Protein AF-0000000076528818 (afdb_homodimer)

Foldseek 3Di:
DWPVLCLQVLVDFWQWQFADDFWTKTDDLFALDQLKIKIFTNDFAQDPVPDDPVNNVVSVVVLVLLFVLQCVLVVAPGKDWDWDRPDIRGGIIIIHRDNDPVSVDPVSTHNPQDPVSNNVSSVSSNVSSVVVPNQQGGPPDRRHNDGD/DWPVLCLQVLVDFWQWQFADDFWTKTDDLFALDQLKIKIFTNDFAQDPVPDDPVNNVVSVVVLVLLFVLQCVLVVAPGKDWDWDRPDIRGGIIIIHRDNDPVSVDPVSTHNPQDPVSNNVSSVSSNVSSVVVPNQQGGPPDRRHNDGD

Solvent-accessible surface area (backbone atoms only — not comparable to full-atom values): 15182 Å² total; per-residue (Å²): 136,43,72,65,54,34,29,59,72,56,76,34,88,45,48,29,46,32,11,56,96,56,36,34,26,29,52,55,80,45,33,51,37,83,60,25,28,33,42,28,54,70,64,90,41,43,45,74,57,73,46,55,59,70,55,46,17,48,51,40,39,53,44,29,55,51,24,43,36,34,16,62,72,63,69,28,89,28,43,27,38,39,30,58,59,68,101,46,82,43,34,45,36,39,32,28,37,24,87,52,70,67,50,73,25,76,85,38,43,34,84,82,63,47,69,66,57,51,49,51,35,48,49,52,50,37,52,37,33,38,74,72,71,43,43,68,29,30,24,80,47,45,59,38,59,50,40,102,136,43,74,65,52,34,30,58,72,56,76,36,89,45,49,30,47,32,10,56,96,57,36,34,26,28,53,54,79,46,34,52,38,82,59,24,28,32,42,29,54,70,64,91,40,43,46,73,60,74,48,54,60,70,54,47,16,48,51,40,38,51,44,28,55,52,26,44,36,33,16,62,74,64,70,27,89,29,44,28,38,39,31,57,58,69,101,47,81,43,34,46,36,40,34,28,35,25,87,51,68,67,51,73,25,76,85,38,44,32,84,79,62,49,69,66,58,52,48,51,35,48,51,52,49,37,52,38,35,39,74,72,70,43,44,69,29,30,24,81,49,44,59,37,58,50,41,102

Structure (mmCIF, N/CA/C/O backbone):
data_AF-0000000076528818-model_v1
#
loop_
_entity.id
_entity.type
_entity.pdbx_description
1 polymer 'HIT family protein'
#
loop_
_atom_site.group_PDB
_atom_site.id
_atom_site.type_symbol
_atom_site.label_atom_id
_atom_site.label_alt_id
_atom_site.label_comp_id
_atom_site.label_asym_id
_atom_site.label_entity_id
_atom_site.label_seq_id
_atom_site.pdbx_PDB_ins_code
_atom_site.Cartn_x
_atom_site.Cartn_y
_atom_site.Cartn_z
_atom_site.occupancy
_atom_site.B_iso_or_equiv
_atom_site.auth_seq_id
_atom_site.auth_comp_id
_atom_site.auth_asym_id
_atom_site.auth_atom_id
_atom_site.pdbx_PDB_model_num
ATOM 1 N N . MET A 1 1 ? 7.09 -20.844 12.547 1 92.75 1 MET A N 1
ATOM 2 C CA . MET A 1 1 ? 6.977 -20.812 11.094 1 92.75 1 MET A CA 1
ATOM 3 C C . MET A 1 1 ? 5.574 -20.391 10.664 1 92.75 1 MET A C 1
ATOM 5 O O . MET A 1 1 ? 4.586 -20.969 11.102 1 92.75 1 MET A O 1
ATOM 9 N N . SER A 1 2 ? 5.48 -19.406 9.734 1 94.69 2 SER A N 1
ATOM 10 C CA . SER A 1 2 ? 4.184 -18.875 9.336 1 94.69 2 SER A CA 1
ATOM 11 C C . SER A 1 2 ? 3.562 -19.703 8.219 1 94.69 2 SER A C 1
ATOM 13 O O . SER A 1 2 ? 4.254 -20.5 7.578 1 94.69 2 SER A O 1
ATOM 15 N N . LEU A 1 3 ? 2.287 -19.562 8.039 1 96.06 3 LEU A N 1
ATOM 16 C CA . LEU A 1 3 ? 1.587 -20.188 6.93 1 96.06 3 LEU A CA 1
ATOM 17 C C . LEU A 1 3 ? 2.26 -19.859 5.602 1 96.06 3 LEU A C 1
ATOM 19 O O . LEU A 1 3 ? 2.436 -20.719 4.75 1 96.06 3 LEU A O 1
ATOM 23 N N . PHE A 1 4 ? 2.695 -18.641 5.418 1 97.5 4 PHE A N 1
ATOM 24 C CA . PHE A 1 4 ? 3.297 -18.203 4.164 1 97.5 4 PHE A CA 1
ATOM 25 C C . PHE A 1 4 ? 4.68 -18.812 3.984 1 97.5 4 PHE A C 1
ATOM 27 O O . PHE A 1 4 ? 5.082 -19.141 2.865 1 97.5 4 PHE A O 1
ATOM 34 N N . THR A 1 5 ? 5.375 -18.984 5.098 1 96.94 5 THR A N 1
ATOM 35 C CA . THR A 1 5 ? 6.645 -19.688 5.004 1 96.94 5 THR A CA 1
ATOM 36 C C . THR A 1 5 ? 6.426 -21.125 4.52 1 96.94 5 THR A C 1
ATOM 38 O O . THR A 1 5 ? 7.199 -21.641 3.705 1 96.94 5 THR A O 1
ATOM 41 N N . GLN A 1 6 ? 5.371 -21.734 4.996 1 97.31 6 GLN A N 1
ATOM 42 C CA . GLN A 1 6 ? 5.051 -23.094 4.566 1 97.31 6 GLN A CA 1
ATOM 43 C C . GLN A 1 6 ? 4.723 -23.141 3.078 1 97.31 6 GLN A C 1
ATOM 45 O O . GLN A 1 6 ? 5.09 -24.094 2.383 1 97.31 6 GLN A O 1
ATOM 50 N N . ILE A 1 7 ? 4.016 -22.172 2.582 1 97.19 7 ILE A N 1
ATOM 51 C CA . ILE A 1 7 ? 3.699 -22.062 1.161 1 97.19 7 ILE A CA 1
ATOM 52 C C . ILE A 1 7 ? 4.984 -21.891 0.359 1 97.19 7 ILE A C 1
ATOM 54 O O . ILE A 1 7 ? 5.211 -22.578 -0.633 1 97.19 7 ILE A O 1
ATOM 58 N N . ILE A 1 8 ? 5.867 -20.984 0.804 1 97.25 8 ILE A N 1
ATOM 59 C CA . ILE A 1 8 ? 7.113 -20.656 0.113 1 97.25 8 ILE A CA 1
ATOM 60 C C . ILE A 1 8 ? 8.023 -21.891 0.081 1 97.25 8 ILE A C 1
ATOM 62 O O . ILE A 1 8 ? 8.695 -22.141 -0.922 1 97.25 8 ILE A O 1
ATOM 66 N N . ASP A 1 9 ? 7.965 -22.703 1.113 1 95.56 9 ASP A N 1
ATOM 67 C CA . ASP A 1 9 ? 8.836 -23.859 1.232 1 95.56 9 ASP A CA 1
ATOM 68 C C . ASP A 1 9 ? 8.242 -25.062 0.501 1 95.56 9 ASP A C 1
ATOM 70 O O . ASP A 1 9 ? 8.883 -26.125 0.414 1 95.56 9 ASP A O 1
ATOM 74 N N . GLY A 1 10 ? 7.012 -24.984 0.076 1 95.06 10 GLY A N 1
ATOM 75 C CA . GLY A 1 10 ? 6.395 -26.031 -0.714 1 95.06 10 GLY A CA 1
ATOM 76 C C . GLY A 1 10 ? 5.691 -27.078 0.132 1 95.06 10 GLY A C 1
ATOM 77 O O . GLY A 1 10 ? 5.32 -28.141 -0.368 1 95.06 10 GLY A O 1
ATOM 78 N N . GLU A 1 11 ? 5.551 -26.75 1.37 1 95.62 11 GLU A N 1
ATOM 79 C CA . GLU A 1 11 ? 4.812 -27.656 2.248 1 95.62 11 GLU A CA 1
ATOM 80 C C . GLU A 1 11 ? 3.311 -27.578 1.996 1 95.62 11 GLU A C 1
ATOM 82 O O . GLU A 1 11 ? 2.584 -28.547 2.205 1 95.62 11 GLU A O 1
ATOM 87 N N . ILE A 1 12 ? 2.797 -26.438 1.688 1 94.88 12 ILE A N 1
ATOM 88 C CA . ILE A 1 12 ? 1.432 -26.141 1.269 1 94.88 12 ILE A CA 1
ATOM 89 C C . ILE A 1 12 ? 1.438 -25.578 -0.151 1 94.88 12 ILE A C 1
ATOM 91 O O . ILE A 1 12 ? 2.283 -24.75 -0.493 1 94.88 12 ILE A O 1
ATOM 95 N N . PRO A 1 13 ? 0.521 -26.062 -0.913 1 94.56 13 PRO A N 1
ATOM 96 C CA . PRO A 1 13 ? 0.535 -25.594 -2.301 1 94.56 13 PRO A CA 1
ATOM 97 C C . PRO A 1 13 ? 0.24 -24.094 -2.42 1 94.56 13 PRO A C 1
ATOM 99 O O . PRO A 1 13 ? -0.577 -23.562 -1.668 1 94.56 13 PRO A O 1
ATOM 102 N N . GLY A 1 14 ? 0.921 -23.406 -3.287 1 97.25 14 GLY A N 1
ATOM 103 C CA . GLY A 1 14 ? 0.653 -22.031 -3.674 1 97.25 14 GLY A CA 1
ATOM 104 C C . GLY A 1 14 ? 0.486 -21.859 -5.172 1 97.25 14 GLY A C 1
ATOM 105 O O . GLY A 1 14 ? 0.751 -22.781 -5.945 1 97.25 14 GLY A O 1
ATOM 106 N N . ARG A 1 15 ? -0.075 -20.812 -5.609 1 98.5 15 ARG A N 1
ATOM 107 C CA . ARG A 1 15 ? -0.166 -20.406 -7.008 1 98.5 15 ARG A CA 1
ATOM 108 C C . ARG A 1 15 ? 0.697 -19.172 -7.273 1 98.5 15 ARG A C 1
ATOM 110 O O . ARG A 1 15 ? 0.208 -18.047 -7.23 1 98.5 15 ARG A O 1
ATOM 117 N N . PHE A 1 16 ? 1.941 -19.453 -7.645 1 98.81 16 PHE A N 1
ATOM 118 C CA . PHE A 1 16 ? 2.943 -18.391 -7.723 1 98.81 16 PHE A CA 1
ATOM 119 C C . PHE A 1 16 ? 2.932 -17.734 -9.102 1 98.81 16 PHE A C 1
ATOM 121 O O . PHE A 1 16 ? 2.795 -18.422 -10.117 1 98.81 16 PHE A O 1
ATOM 128 N N . VAL A 1 17 ? 3.125 -16.422 -9.062 1 98.88 17 VAL A N 1
ATOM 129 C CA . VAL A 1 17 ? 3.207 -15.703 -10.328 1 98.88 17 VAL A CA 1
ATOM 130 C C . VAL A 1 17 ? 4.539 -14.961 -10.422 1 98.88 17 VAL A C 1
ATOM 132 O O . VAL A 1 17 ? 4.934 -14.508 -11.5 1 98.88 17 VAL A O 1
ATOM 135 N N . TRP A 1 18 ? 5.238 -14.797 -9.328 1 98.94 18 TRP A N 1
ATOM 136 C CA . TRP A 1 18 ? 6.512 -14.094 -9.25 1 98.94 18 TRP A CA 1
ATOM 137 C C . TRP A 1 18 ? 7.426 -14.742 -8.211 1 98.94 18 TRP A C 1
ATOM 139 O O . TRP A 1 18 ? 6.969 -15.141 -7.133 1 98.94 18 TRP A O 1
ATOM 149 N N . ALA A 1 19 ? 8.672 -14.883 -8.508 1 98.81 19 ALA A N 1
ATOM 150 C CA . ALA A 1 19 ? 9.672 -15.312 -7.535 1 98.81 19 ALA A CA 1
ATOM 151 C C . ALA A 1 19 ? 11.031 -14.688 -7.824 1 98.81 19 ALA A C 1
ATOM 153 O O . ALA A 1 19 ? 11.523 -14.75 -8.953 1 98.81 19 ALA A O 1
ATOM 154 N N . ASP A 1 20 ? 11.57 -14.023 -6.844 1 98.19 20 ASP A N 1
ATOM 155 C CA . ASP A 1 20 ? 12.961 -13.602 -6.898 1 98.19 20 ASP A CA 1
ATOM 156 C C . ASP A 1 20 ? 13.664 -13.836 -5.559 1 98.19 20 ASP A C 1
ATOM 158 O O . ASP A 1 20 ? 13.141 -14.547 -4.699 1 98.19 20 ASP A O 1
ATOM 162 N N . ASP A 1 21 ? 14.812 -13.336 -5.363 1 97.5 21 ASP A N 1
ATOM 163 C CA . ASP A 1 21 ? 15.625 -13.695 -4.199 1 97.5 21 ASP A CA 1
ATOM 164 C C . ASP A 1 21 ? 15 -13.156 -2.912 1 97.5 21 ASP A C 1
ATOM 166 O O . ASP A 1 21 ? 15.18 -13.734 -1.84 1 97.5 21 ASP A O 1
ATOM 170 N N . ALA A 1 22 ? 14.203 -12.141 -3.033 1 98.5 22 ALA A N 1
ATOM 171 C CA . ALA A 1 22 ? 13.781 -11.438 -1.825 1 98.5 22 ALA A CA 1
ATOM 172 C C . ALA A 1 22 ? 12.289 -11.648 -1.57 1 98.5 22 ALA A C 1
ATOM 174 O O . ALA A 1 22 ? 11.844 -11.648 -0.42 1 98.5 22 ALA A O 1
ATOM 175 N N . VAL A 1 23 ? 11.516 -11.789 -2.686 1 98.81 23 VAL A N 1
ATOM 176 C CA . VAL A 1 23 ? 10.07 -11.852 -2.51 1 98.81 23 VAL A CA 1
ATOM 177 C C . VAL A 1 23 ? 9.469 -12.875 -3.467 1 98.81 23 VAL A C 1
ATOM 179 O O . VAL A 1 23 ? 10.109 -13.266 -4.445 1 98.81 23 VAL A O 1
ATOM 182 N N . VAL A 1 24 ? 8.266 -13.289 -3.078 1 98.88 24 VAL A N 1
ATOM 183 C CA . VAL A 1 24 ? 7.398 -14.055 -3.973 1 98.88 24 VAL A CA 1
ATOM 184 C C . VAL A 1 24 ? 6.031 -13.383 -4.059 1 98.88 24 VAL A C 1
ATOM 186 O O . VAL A 1 24 ? 5.703 -12.516 -3.248 1 98.88 24 VAL A O 1
ATOM 189 N N . ALA A 1 25 ? 5.301 -13.758 -5.102 1 98.94 25 ALA A N 1
ATOM 190 C CA . ALA A 1 25 ? 3.891 -13.383 -5.188 1 98.94 25 ALA A CA 1
ATOM 191 C C . ALA A 1 25 ? 3.027 -14.586 -5.559 1 98.94 25 ALA A C 1
ATOM 193 O O . ALA A 1 25 ? 3.383 -15.359 -6.445 1 98.94 25 ALA A O 1
ATOM 194 N N . PHE A 1 26 ? 1.938 -14.719 -4.855 1 98.88 26 PHE A N 1
ATOM 195 C CA . PHE A 1 26 ? 1.054 -15.844 -5.125 1 98.88 26 PHE A CA 1
ATOM 196 C C . PHE A 1 26 ? -0.396 -15.477 -4.832 1 98.88 26 PHE A C 1
ATOM 198 O O . PHE A 1 26 ? -0.667 -14.461 -4.191 1 98.88 26 PHE A O 1
ATOM 205 N N . ALA A 1 27 ? -1.275 -16.266 -5.316 1 98.69 27 ALA A N 1
ATOM 206 C CA . ALA A 1 27 ? -2.709 -16 -5.215 1 98.69 27 ALA A CA 1
ATOM 207 C C . ALA A 1 27 ? -3.193 -16.141 -3.775 1 98.69 27 ALA A C 1
ATOM 209 O O . ALA A 1 27 ? -2.746 -17.031 -3.049 1 98.69 27 ALA A O 1
ATOM 210 N N . THR A 1 28 ? -4.027 -15.266 -3.352 1 98 28 THR A N 1
ATOM 211 C CA . THR A 1 28 ? -4.852 -15.523 -2.18 1 98 28 THR A CA 1
ATOM 212 C C . THR A 1 28 ? -6.016 -16.453 -2.531 1 98 28 THR A C 1
ATOM 214 O O . THR A 1 28 ? -6.449 -16.5 -3.684 1 98 28 THR A O 1
ATOM 217 N N . ILE A 1 29 ? -6.5 -17.156 -1.574 1 96.31 29 ILE A N 1
ATOM 218 C CA . ILE A 1 29 ? -7.598 -18.078 -1.825 1 96.31 29 ILE A CA 1
ATOM 219 C C . ILE A 1 29 ? -8.93 -17.328 -1.761 1 96.31 29 ILE A C 1
ATOM 221 O O . ILE A 1 29 ? -9.969 -17.875 -2.123 1 96.31 29 ILE A O 1
ATOM 225 N N . GLU A 1 30 ? -8.938 -16.109 -1.253 1 97.44 30 GLU A N 1
ATOM 226 C CA . GLU A 1 30 ? -10.125 -15.266 -1.203 1 97.44 30 GLU A CA 1
ATOM 227 C C . GLU A 1 30 ? -9.898 -13.953 -1.945 1 97.44 30 GLU A C 1
ATOM 229 O O . GLU A 1 30 ? -9.938 -12.875 -1.342 1 97.44 30 GLU A O 1
ATOM 234 N N . PRO A 1 31 ? -9.812 -14.047 -3.207 1 98.81 31 PRO A N 1
ATOM 235 C CA . PRO A 1 31 ? -9.531 -12.836 -3.977 1 98.81 31 PRO A CA 1
ATOM 236 C C . PRO A 1 31 ? -10.672 -11.828 -3.936 1 98.81 31 PRO A C 1
ATOM 238 O O . PRO A 1 31 ? -11.844 -12.211 -3.932 1 98.81 31 PRO A O 1
ATOM 241 N N . HIS A 1 32 ? -10.227 -10.508 -3.861 1 98.81 32 HIS A N 1
ATOM 242 C CA . HIS A 1 32 ? -11.242 -9.477 -4.027 1 98.81 32 HIS A CA 1
ATOM 243 C C . HIS A 1 32 ? -11.703 -9.383 -5.477 1 98.81 32 HIS A C 1
ATOM 245 O O . HIS A 1 32 ? -12.891 -9.195 -5.746 1 98.81 32 HIS A O 1
ATOM 251 N N . THR A 1 33 ? -10.758 -9.438 -6.391 1 98.81 33 THR A N 1
ATOM 252 C CA . THR A 1 33 ? -10.969 -9.453 -7.832 1 98.81 33 THR A CA 1
ATOM 253 C C . THR A 1 33 ? -10.094 -10.516 -8.5 1 98.81 33 THR A C 1
ATOM 255 O O . THR A 1 33 ? -9.133 -11 -7.895 1 98.81 33 THR A O 1
ATOM 258 N N . ALA A 1 34 ? -10.516 -10.922 -9.742 1 98.5 34 ALA A N 1
ATOM 259 C CA . ALA A 1 34 ? -9.672 -11.852 -10.492 1 98.5 34 ALA A CA 1
ATOM 260 C C . ALA A 1 34 ? -8.297 -11.242 -10.758 1 98.5 34 ALA A C 1
ATOM 262 O O . ALA A 1 34 ? -8.195 -10.117 -11.25 1 98.5 34 ALA A O 1
ATOM 263 N N . GLY A 1 35 ? -7.246 -11.93 -10.398 1 98.81 35 GLY A N 1
ATOM 264 C CA . GLY A 1 35 ? -5.887 -11.453 -10.578 1 98.81 35 GLY A CA 1
ATOM 265 C C . GLY A 1 35 ? -5.246 -10.961 -9.297 1 98.81 35 GLY A C 1
ATOM 266 O O . GLY A 1 35 ? -4.066 -10.609 -9.281 1 98.81 35 GLY A O 1
ATOM 267 N N . HIS A 1 36 ? -5.992 -10.961 -8.148 1 98.94 36 HIS A N 1
ATOM 268 C CA . HIS A 1 36 ? -5.523 -10.539 -6.832 1 98.94 36 HIS A CA 1
ATOM 269 C C . HIS A 1 36 ? -4.41 -11.445 -6.324 1 98.94 36 HIS A C 1
ATOM 271 O O . HIS A 1 36 ? -4.594 -12.656 -6.215 1 98.94 36 HIS A O 1
ATOM 277 N N . VAL A 1 37 ? -3.229 -10.859 -6.02 1 98.94 37 VAL A N 1
ATOM 278 C CA . VAL A 1 37 ? -2.129 -11.641 -5.465 1 98.94 37 VAL A CA 1
ATOM 279 C C . VAL A 1 37 ? -1.559 -10.938 -4.238 1 98.94 37 VAL A C 1
ATOM 281 O O . VAL A 1 37 ? -1.85 -9.758 -4 1 98.94 37 VAL A O 1
ATOM 284 N N . LEU A 1 38 ? -0.804 -11.703 -3.51 1 98.94 38 LEU A N 1
ATOM 285 C CA . LEU A 1 38 ? -0.037 -11.219 -2.365 1 98.94 38 LEU A CA 1
ATOM 286 C C . LEU A 1 38 ? 1.455 -11.203 -2.682 1 98.94 38 LEU A C 1
ATOM 288 O O . LEU A 1 38 ? 2.01 -12.203 -3.139 1 98.94 38 LEU A O 1
ATOM 292 N N . VAL A 1 39 ? 2.094 -10.07 -2.533 1 98.94 39 VAL A N 1
ATOM 293 C CA . VAL A 1 39 ? 3.549 -9.984 -2.562 1 98.94 39 VAL A CA 1
ATOM 294 C C . VAL A 1 39 ? 4.105 -10.188 -1.155 1 98.94 39 VAL A C 1
ATOM 296 O O . VAL A 1 39 ? 3.756 -9.461 -0.229 1 98.94 39 VAL A O 1
ATOM 299 N N . VAL A 1 40 ? 5.008 -11.156 -0.973 1 98.88 40 VAL A N 1
ATOM 300 C CA . VAL A 1 40 ? 5.41 -11.641 0.343 1 98.88 40 VAL A CA 1
ATOM 301 C C . VAL A 1 40 ? 6.934 -11.75 0.412 1 98.88 40 VAL A C 1
ATOM 303 O O . VAL A 1 40 ? 7.559 -12.383 -0.439 1 98.88 40 VAL A O 1
ATOM 306 N N . PRO A 1 41 ? 7.555 -11.055 1.378 1 98.88 41 PRO A N 1
ATOM 307 C CA . PRO A 1 41 ? 8.992 -11.281 1.546 1 98.88 41 PRO A CA 1
ATOM 308 C C . PRO A 1 41 ? 9.312 -12.703 2 1 98.88 41 PRO A C 1
ATOM 310 O O . PRO A 1 41 ? 8.57 -13.281 2.799 1 98.88 41 PRO A O 1
ATOM 313 N N . ARG A 1 42 ? 10.383 -13.258 1.449 1 98.12 42 ARG A N 1
ATOM 314 C CA . ARG A 1 42 ? 10.844 -14.562 1.906 1 98.12 42 ARG A CA 1
ATOM 315 C C . ARG A 1 42 ? 11.242 -14.523 3.375 1 98.12 42 ARG A C 1
ATOM 317 O O . ARG A 1 42 ? 11.031 -15.484 4.113 1 98.12 42 ARG A O 1
ATOM 324 N N . MET A 1 43 ? 11.82 -13.414 3.73 1 97.56 43 MET A N 1
ATOM 325 C CA . MET A 1 43 ? 12.141 -13.227 5.145 1 97.56 43 MET A CA 1
ATOM 326 C C . MET A 1 43 ? 10.867 -13.203 5.988 1 97.56 43 MET A C 1
ATOM 328 O O . MET A 1 43 ? 9.891 -12.555 5.621 1 97.56 43 MET A O 1
ATOM 332 N N . GLU A 1 44 ? 10.93 -13.891 7.117 1 97.5 44 GLU A N 1
ATOM 333 C CA . GLU A 1 44 ? 9.781 -13.875 8.023 1 97.5 44 GLU A CA 1
ATOM 334 C C . GLU A 1 44 ? 9.789 -12.609 8.883 1 97.5 44 GLU A C 1
ATOM 336 O O . GLU A 1 44 ? 10.602 -12.484 9.805 1 97.5 44 GLU A O 1
ATOM 341 N N . VAL A 1 45 ? 9.008 -11.758 8.562 1 98.25 45 VAL A N 1
ATOM 342 C CA . VAL A 1 45 ? 8.742 -10.531 9.297 1 98.25 45 VAL A CA 1
ATOM 343 C C . VAL A 1 45 ? 7.242 -10.273 9.359 1 98.25 45 VAL A C 1
ATOM 345 O O . VAL A 1 45 ? 6.523 -10.531 8.383 1 98.25 45 VAL A O 1
ATOM 348 N N . ASP A 1 46 ? 6.805 -9.844 10.414 1 98 46 ASP A N 1
ATOM 349 C CA . ASP A 1 46 ? 5.363 -9.773 10.625 1 98 46 ASP A CA 1
ATOM 350 C C . ASP A 1 46 ? 4.801 -8.438 10.148 1 98 46 ASP A C 1
ATOM 352 O O . ASP A 1 46 ? 3.83 -8.398 9.398 1 98 46 ASP A O 1
ATOM 356 N N . SER A 1 47 ? 5.445 -7.352 10.578 1 98.38 47 SER A N 1
ATOM 357 C CA . SER A 1 47 ? 4.879 -6.02 10.391 1 98.38 47 SER A CA 1
ATOM 358 C C . SER A 1 47 ? 5.617 -5.25 9.305 1 98.38 47 SER A C 1
ATOM 360 O O . SER A 1 47 ? 6.84 -5.336 9.195 1 98.38 47 SER A O 1
ATOM 362 N N . TYR A 1 48 ? 4.848 -4.473 8.547 1 98.81 48 TYR A N 1
ATOM 363 C CA . TYR A 1 48 ? 5.406 -3.582 7.539 1 98.81 48 TYR A CA 1
ATOM 364 C C . TYR A 1 48 ? 6.469 -2.67 8.141 1 98.81 48 TYR A C 1
ATOM 366 O O . TYR A 1 48 ? 7.539 -2.48 7.562 1 98.81 48 TYR A O 1
ATOM 374 N N . VAL A 1 49 ? 6.266 -2.162 9.328 1 98.81 49 VAL A N 1
ATOM 375 C CA . VAL A 1 49 ? 7.109 -1.118 9.898 1 98.81 49 VAL A CA 1
ATOM 376 C C . VAL A 1 49 ? 8.383 -1.738 10.477 1 98.81 49 VAL A C 1
ATOM 378 O O . VAL A 1 49 ? 9.336 -1.027 10.781 1 98.81 49 VAL A O 1
ATOM 381 N N . ASP A 1 50 ? 8.453 -3.062 10.578 1 98.5 50 ASP A N 1
ATOM 382 C CA . ASP A 1 50 ? 9.625 -3.748 11.109 1 98.5 50 ASP A CA 1
ATOM 383 C C . ASP A 1 50 ? 10.484 -4.324 9.992 1 98.5 50 ASP A C 1
ATOM 385 O O . ASP A 1 50 ? 11.594 -4.805 10.242 1 98.5 50 ASP A O 1
ATOM 389 N N . ALA A 1 51 ? 9.977 -4.32 8.797 1 98.81 51 ALA A N 1
ATOM 390 C CA . ALA A 1 51 ? 10.711 -4.879 7.668 1 98.81 51 ALA A CA 1
ATOM 391 C C . ALA A 1 51 ? 11.867 -3.973 7.258 1 98.81 51 ALA A C 1
ATOM 393 O O . ALA A 1 51 ? 11.766 -2.746 7.363 1 98.81 51 ALA A O 1
ATOM 394 N N . PRO A 1 52 ? 13.016 -4.52 6.762 1 98.81 52 PRO A N 1
ATOM 395 C CA . PRO A 1 52 ? 14.109 -3.678 6.27 1 98.81 52 PRO A CA 1
ATOM 396 C C . PRO A 1 52 ? 13.688 -2.775 5.113 1 98.81 52 PRO A C 1
ATOM 398 O O . PRO A 1 52 ? 12.844 -3.166 4.297 1 98.81 52 PRO A O 1
ATOM 401 N N . ASP A 1 53 ? 14.328 -1.615 5.039 1 98.81 53 ASP A N 1
ATOM 402 C CA . ASP A 1 53 ? 14 -0.632 4.016 1 98.81 53 ASP A CA 1
ATOM 403 C C . ASP A 1 53 ? 14.109 -1.237 2.617 1 98.81 53 ASP A C 1
ATOM 405 O O . ASP A 1 53 ? 13.258 -0.998 1.76 1 98.81 53 ASP A O 1
ATOM 409 N N . GLU A 1 54 ? 15.148 -2.031 2.432 1 98.69 54 GLU A N 1
ATOM 410 C CA . GLU A 1 54 ? 15.391 -2.607 1.111 1 98.69 54 GLU A CA 1
ATOM 411 C C . GLU A 1 54 ? 14.281 -3.58 0.724 1 98.69 54 GLU A C 1
ATOM 413 O O . GLU A 1 54 ? 13.922 -3.682 -0.451 1 98.69 54 GLU A O 1
ATOM 418 N N . VAL A 1 55 ? 13.719 -4.27 1.712 1 98.81 55 VAL A N 1
ATOM 419 C CA . VAL A 1 55 ? 12.664 -5.25 1.462 1 98.81 55 VAL A CA 1
ATOM 420 C C . VAL A 1 55 ? 11.367 -4.531 1.091 1 98.81 55 VAL A C 1
ATOM 422 O O . VAL A 1 55 ? 10.734 -4.859 0.084 1 98.81 55 VAL A O 1
ATOM 425 N N . VAL A 1 56 ? 11 -3.455 1.822 1 98.88 56 VAL A N 1
ATOM 426 C CA . VAL A 1 56 ? 9.742 -2.775 1.539 1 98.88 56 VAL A CA 1
ATOM 427 C C . VAL A 1 56 ? 9.836 -2.043 0.202 1 98.88 56 VAL A C 1
ATOM 429 O O . VAL A 1 56 ? 8.867 -1.989 -0.555 1 98.88 56 VAL A O 1
ATOM 432 N N . ALA A 1 57 ? 11.031 -1.486 -0.088 1 98.94 57 ALA A N 1
ATOM 433 C CA . ALA A 1 57 ? 11.25 -0.84 -1.38 1 98.94 57 ALA A CA 1
ATOM 434 C C . ALA A 1 57 ? 11.07 -1.832 -2.525 1 98.94 57 ALA A C 1
ATOM 436 O O . ALA A 1 57 ? 10.398 -1.536 -3.514 1 98.94 57 ALA A O 1
ATOM 437 N N . HIS A 1 58 ? 11.688 -2.953 -2.359 1 98.94 58 HIS A N 1
ATOM 438 C CA . HIS A 1 58 ? 11.617 -3.973 -3.402 1 98.94 58 HIS A CA 1
ATOM 439 C C . HIS A 1 58 ? 10.203 -4.5 -3.57 1 98.94 58 HIS A C 1
ATOM 441 O O . HIS A 1 58 ? 9.734 -4.688 -4.695 1 98.94 58 HIS A O 1
ATOM 447 N N . MET A 1 59 ? 9.469 -4.754 -2.477 1 98.94 59 MET A N 1
ATOM 448 C CA . MET A 1 59 ? 8.07 -5.184 -2.539 1 98.94 59 MET A CA 1
ATOM 449 C C . MET A 1 59 ? 7.23 -4.191 -3.336 1 98.94 59 MET A C 1
ATOM 451 O O . MET A 1 59 ? 6.398 -4.594 -4.152 1 98.94 59 MET A O 1
ATOM 455 N N . ALA A 1 60 ? 7.48 -2.924 -3.102 1 98.94 60 ALA A N 1
ATOM 456 C CA . ALA A 1 60 ? 6.711 -1.875 -3.77 1 98.94 60 ALA A CA 1
ATOM 457 C C . ALA A 1 60 ? 6.941 -1.901 -5.277 1 98.94 60 ALA A C 1
ATOM 459 O O . ALA A 1 60 ? 5.996 -1.763 -6.059 1 98.94 60 ALA A O 1
ATOM 460 N N . VAL A 1 61 ? 8.141 -2.057 -5.699 1 98.94 61 VAL A N 1
ATOM 461 C CA . VAL A 1 61 ? 8.484 -2.07 -7.117 1 98.94 61 VAL A CA 1
ATOM 462 C C . VAL A 1 61 ? 7.91 -3.322 -7.777 1 98.94 61 VAL A C 1
ATOM 464 O O . VAL A 1 61 ? 7.391 -3.26 -8.891 1 98.94 61 VAL A O 1
ATOM 467 N N . VAL A 1 62 ? 8.016 -4.48 -7.094 1 98.94 62 VAL A N 1
ATOM 468 C CA . VAL A 1 62 ? 7.441 -5.715 -7.621 1 98.94 62 VAL A CA 1
ATOM 469 C C . VAL A 1 62 ? 5.93 -5.562 -7.766 1 98.94 62 VAL A C 1
ATOM 471 O O . VAL A 1 62 ? 5.355 -5.949 -8.789 1 98.94 62 VAL A O 1
ATOM 474 N N . ALA A 1 63 ? 5.285 -4.984 -6.785 1 99 63 ALA A N 1
ATOM 475 C CA . ALA A 1 63 ? 3.846 -4.746 -6.844 1 99 63 ALA A CA 1
ATOM 476 C C . ALA A 1 63 ? 3.486 -3.859 -8.031 1 99 63 ALA A C 1
ATOM 478 O O . ALA A 1 63 ? 2.469 -4.078 -8.695 1 99 63 ALA A O 1
ATOM 479 N N . LYS A 1 64 ? 4.316 -2.863 -8.297 1 98.94 64 LYS A N 1
ATOM 480 C CA . LYS A 1 64 ? 4.113 -1.99 -9.445 1 98.94 64 LYS A CA 1
ATOM 481 C C . LYS A 1 64 ? 4.121 -2.787 -10.75 1 98.94 64 LYS A C 1
ATOM 483 O O . LYS A 1 64 ? 3.234 -2.621 -11.594 1 98.94 64 LYS A O 1
ATOM 488 N N . ARG A 1 65 ? 5.074 -3.594 -10.859 1 98.94 65 ARG A N 1
ATOM 489 C CA . ARG A 1 65 ? 5.234 -4.371 -12.078 1 98.94 65 ARG A CA 1
ATOM 490 C C . ARG A 1 65 ? 4.082 -5.355 -12.266 1 98.94 65 ARG A C 1
ATOM 492 O O . ARG A 1 65 ? 3.512 -5.453 -13.352 1 98.94 65 ARG A O 1
ATOM 499 N N . ILE A 1 66 ? 3.732 -6.039 -11.203 1 98.94 66 ILE A N 1
ATOM 500 C CA . ILE A 1 66 ? 2.598 -6.957 -11.242 1 98.94 66 ILE A CA 1
ATOM 501 C C . ILE A 1 66 ? 1.313 -6.176 -11.516 1 98.94 66 ILE A C 1
ATOM 503 O O . ILE A 1 66 ? 0.494 -6.586 -12.344 1 98.94 66 ILE A O 1
ATOM 507 N N . GLY A 1 67 ? 1.138 -5.051 -10.867 1 98.94 67 GLY A N 1
ATOM 508 C CA . GLY A 1 67 ? -0.036 -4.211 -11.047 1 98.94 67 GLY A CA 1
ATOM 509 C C . GLY A 1 67 ? -0.218 -3.738 -12.484 1 98.94 67 GLY A C 1
ATOM 510 O O . GLY A 1 67 ? -1.338 -3.719 -12.992 1 98.94 67 GLY A O 1
ATOM 511 N N . ALA A 1 68 ? 0.885 -3.33 -13.109 1 98.94 68 ALA A N 1
ATOM 512 C CA . ALA A 1 68 ? 0.817 -2.896 -14.5 1 98.94 68 ALA A CA 1
ATOM 513 C C . ALA A 1 68 ? 0.29 -4.012 -15.398 1 98.94 68 ALA A C 1
ATOM 515 O O . ALA A 1 68 ? -0.543 -3.77 -16.281 1 98.94 68 ALA A O 1
ATOM 516 N N . THR A 1 69 ? 0.781 -5.188 -15.164 1 98.94 69 THR A N 1
ATOM 517 C CA . THR A 1 69 ? 0.318 -6.332 -15.945 1 98.94 69 THR A CA 1
ATOM 518 C C . THR A 1 69 ? -1.145 -6.641 -15.633 1 98.94 69 THR A C 1
ATOM 520 O O . THR A 1 69 ? -1.917 -6.977 -16.531 1 98.94 69 THR A O 1
ATOM 523 N N . GLN A 1 70 ? -1.554 -6.543 -14.383 1 98.94 70 GLN A N 1
ATOM 524 C CA . GLN A 1 70 ? -2.934 -6.785 -13.977 1 98.94 70 GLN A CA 1
ATOM 525 C C . GLN A 1 70 ? -3.895 -5.859 -14.719 1 98.94 70 GLN A C 1
ATOM 527 O O . GLN A 1 70 ? -4.926 -6.301 -15.227 1 98.94 70 GLN A O 1
ATOM 532 N N . VAL A 1 71 ? -3.51 -4.594 -14.742 1 98.88 71 VAL A N 1
ATOM 533 C CA . VAL A 1 71 ? -4.352 -3.594 -15.391 1 98.88 71 VAL A CA 1
ATOM 534 C C . VAL A 1 71 ? -4.578 -3.975 -16.859 1 98.88 71 VAL A C 1
ATOM 536 O O . VAL A 1 71 ? -5.711 -3.934 -17.344 1 98.88 71 VAL A O 1
ATOM 539 N N . ARG A 1 72 ? -3.537 -4.355 -17.469 1 98.75 72 ARG A N 1
ATOM 540 C CA . ARG A 1 72 ? -3.621 -4.707 -18.875 1 98.75 72 ARG A CA 1
ATOM 541 C C . ARG A 1 72 ? -4.391 -6.012 -19.078 1 98.75 72 ARG A C 1
ATOM 543 O O . ARG A 1 72 ? -5.348 -6.062 -19.844 1 98.75 72 ARG A O 1
ATOM 550 N N . VAL A 1 73 ? -4.062 -7.059 -18.406 1 98.88 73 VAL A N 1
ATOM 551 C CA . VAL A 1 73 ? -4.539 -8.422 -18.609 1 98.88 73 VAL A CA 1
ATOM 552 C C . VAL A 1 73 ? -6.012 -8.523 -18.203 1 98.88 73 VAL A C 1
ATOM 554 O O . VAL A 1 73 ? -6.785 -9.242 -18.828 1 98.88 73 VAL A O 1
ATOM 557 N N . PHE A 1 74 ? -6.406 -7.824 -17.203 1 98.88 74 PHE A N 1
ATOM 558 C CA . PHE A 1 74 ? -7.758 -7.953 -16.672 1 98.88 74 PHE A CA 1
ATOM 559 C C . PHE A 1 74 ? -8.602 -6.738 -17.047 1 98.88 74 PHE A C 1
ATOM 561 O O . PHE A 1 74 ? -9.703 -6.559 -16.531 1 98.88 74 PHE A O 1
ATOM 568 N N . ASP A 1 75 ? -8.055 -5.891 -17.844 1 98.56 75 ASP A N 1
ATOM 569 C CA . ASP A 1 75 ? -8.758 -4.719 -18.359 1 98.56 75 ASP A CA 1
ATOM 570 C C . ASP A 1 75 ? -9.328 -3.871 -17.234 1 98.56 75 ASP A C 1
ATOM 572 O O . ASP A 1 75 ? -10.531 -3.59 -17.219 1 98.56 75 ASP A O 1
ATOM 576 N N . ALA A 1 76 ? -8.57 -3.588 -16.281 1 98.81 76 ALA A N 1
ATOM 577 C CA . ALA A 1 76 ? -8.945 -2.73 -15.156 1 98.81 76 ALA A CA 1
ATOM 578 C C . ALA A 1 76 ? -8.336 -1.337 -15.305 1 98.81 76 ALA A C 1
ATOM 580 O O . ALA A 1 76 ? -7.246 -1.183 -15.852 1 98.81 76 ALA A O 1
ATOM 581 N N . PRO A 1 77 ? -9.008 -0.345 -14.82 1 98.69 77 PRO A N 1
ATOM 582 C CA . PRO A 1 77 ? -8.484 1.013 -14.969 1 98.69 77 PRO A CA 1
ATOM 583 C C . PRO A 1 77 ? -7.281 1.279 -14.062 1 98.69 77 PRO A C 1
ATOM 585 O O . PRO A 1 77 ? -6.445 2.135 -14.375 1 98.69 77 PRO A O 1
ATOM 588 N N . ARG A 1 78 ? -7.219 0.529 -12.867 1 98.81 78 ARG A N 1
ATOM 589 C CA . ARG A 1 78 ? -6.141 0.782 -11.914 1 98.81 78 ARG A CA 1
ATOM 590 C C . ARG A 1 78 ? -5.699 -0.508 -11.234 1 98.81 78 ARG A C 1
ATOM 592 O O . ARG A 1 78 ? -6.414 -1.512 -11.266 1 98.81 78 ARG A O 1
ATOM 599 N N . ALA A 1 79 ? -4.516 -0.475 -10.719 1 98.88 79 ALA A N 1
ATOM 600 C CA . ALA A 1 79 ? -4.07 -1.44 -9.711 1 98.88 79 ALA A CA 1
ATOM 601 C C . ALA A 1 79 ? -4.145 -0.848 -8.312 1 98.88 79 ALA A C 1
ATOM 603 O O . ALA A 1 79 ? -3.754 0.302 -8.094 1 98.88 79 ALA A O 1
ATOM 604 N N . GLY A 1 80 ? -4.73 -1.568 -7.355 1 98.88 80 GLY A N 1
ATOM 605 C CA . GLY A 1 80 ? -4.789 -1.148 -5.965 1 98.88 80 GLY A CA 1
ATOM 606 C C . GLY A 1 80 ? -3.838 -1.916 -5.066 1 98.88 80 GLY A C 1
ATOM 607 O O . GLY A 1 80 ? -3.51 -3.07 -5.344 1 98.88 80 GLY A O 1
ATOM 608 N N . LEU A 1 81 ? -3.381 -1.312 -4.051 1 98.94 81 LEU A N 1
ATOM 609 C CA . LEU A 1 81 ? -2.494 -1.919 -3.064 1 98.94 81 LEU A CA 1
ATOM 610 C C . LEU A 1 81 ? -3.07 -1.783 -1.66 1 98.94 81 LEU A C 1
ATOM 612 O O . LEU A 1 81 ? -3.627 -0.74 -1.311 1 98.94 81 LEU A O 1
ATOM 616 N N . VAL A 1 82 ? -2.895 -2.83 -0.843 1 98.94 82 VAL A N 1
ATOM 617 C CA . VAL A 1 82 ? -3.289 -2.768 0.561 1 98.94 82 VAL A CA 1
ATOM 618 C C . VAL A 1 82 ? -2.273 -3.52 1.417 1 98.94 82 VAL A C 1
ATOM 620 O O . VAL A 1 82 ? -1.842 -4.617 1.058 1 98.94 82 VAL A O 1
ATOM 623 N N . VAL A 1 83 ? -1.83 -2.939 2.465 1 98.94 83 VAL A N 1
ATOM 624 C CA . VAL A 1 83 ? -1.172 -3.604 3.584 1 98.94 83 VAL A CA 1
ATOM 625 C C . VAL A 1 83 ? -1.973 -3.375 4.863 1 98.94 83 VAL A C 1
ATOM 627 O O . VAL A 1 83 ? -2.109 -2.238 5.324 1 98.94 83 VAL A O 1
ATOM 630 N N . ALA A 1 84 ? -2.48 -4.391 5.426 1 98.56 84 ALA A N 1
ATOM 631 C CA . ALA A 1 84 ? -3.193 -4.305 6.699 1 98.56 84 ALA A CA 1
ATOM 632 C C . ALA A 1 84 ? -2.42 -5.004 7.812 1 98.56 84 ALA A C 1
ATOM 634 O O . ALA A 1 84 ? -2.285 -4.469 8.914 1 98.56 84 ALA A O 1
ATOM 635 N N . GLY A 1 85 ? -1.915 -6.234 7.453 1 97.69 85 GLY A N 1
ATOM 636 C CA . GLY A 1 85 ? -1.077 -6.957 8.391 1 97.69 85 GLY A CA 1
ATOM 637 C C . GLY A 1 85 ? -1.868 -7.844 9.336 1 97.69 85 GLY A C 1
ATOM 638 O O . GLY A 1 85 ? -1.361 -8.258 10.383 1 97.69 85 GLY A O 1
ATOM 639 N N . TYR A 1 86 ? -3.09 -8.102 9.016 1 96.88 86 TYR A N 1
ATOM 640 C CA . TYR A 1 86 ? -3.912 -9.008 9.805 1 96.88 86 TYR A CA 1
ATOM 641 C C . TYR A 1 86 ? -4.148 -10.32 9.062 1 96.88 86 TYR A C 1
ATOM 643 O O . TYR A 1 86 ? -3.85 -10.43 7.875 1 96.88 86 TYR A O 1
ATOM 651 N N . GLY A 1 87 ? -4.641 -11.414 9.82 1 94.56 87 GLY A N 1
ATOM 652 C CA . GLY A 1 87 ? -4.98 -12.703 9.242 1 94.56 87 GLY A CA 1
ATOM 653 C C . GLY A 1 87 ? -3.832 -13.695 9.266 1 94.56 87 GLY A C 1
ATOM 654 O O . GLY A 1 87 ? -3.996 -14.836 9.695 1 94.56 87 GLY A O 1
ATOM 655 N N . VAL A 1 88 ? -2.691 -13.281 8.727 1 96.5 88 VAL A N 1
ATOM 656 C CA . VAL A 1 88 ? -1.481 -14.094 8.695 1 96.5 88 VAL A CA 1
ATOM 657 C C . VAL A 1 88 ? -0.317 -13.32 9.297 1 96.5 88 VAL A C 1
ATOM 659 O O . VAL A 1 88 ? -0.092 -12.156 8.953 1 96.5 88 VAL A O 1
ATOM 662 N N . ASP A 1 89 ? 0.41 -13.969 10.219 1 96.94 89 ASP A N 1
ATOM 663 C CA . ASP A 1 89 ? 1.526 -13.297 10.875 1 96.94 89 ASP A CA 1
ATOM 664 C C . ASP A 1 89 ? 2.777 -13.32 10 1 96.94 89 ASP A C 1
ATOM 666 O O . ASP A 1 89 ? 3.834 -13.789 10.43 1 96.94 89 ASP A O 1
ATOM 670 N N . HIS A 1 90 ? 2.711 -12.789 8.891 1 98.69 90 HIS A N 1
ATOM 671 C CA . HIS A 1 90 ? 3.73 -12.625 7.863 1 98.69 90 HIS A CA 1
ATOM 672 C C . HIS A 1 90 ? 3.381 -11.484 6.918 1 98.69 90 HIS A C 1
ATOM 674 O O . HIS A 1 90 ? 2.318 -11.492 6.289 1 98.69 90 HIS A O 1
ATOM 680 N N . LEU A 1 91 ? 4.285 -10.523 6.867 1 98.81 91 LEU A N 1
ATOM 681 C CA . LEU A 1 91 ? 4.035 -9.336 6.051 1 98.81 91 LEU A CA 1
ATOM 682 C C . LEU A 1 91 ? 3.615 -9.734 4.637 1 98.81 91 LEU A C 1
ATOM 684 O O . LEU A 1 91 ? 4.207 -10.625 4.035 1 98.81 91 LEU A O 1
ATOM 688 N N . HIS A 1 92 ? 2.543 -9.102 4.141 1 98.88 92 HIS A N 1
ATOM 689 C CA . HIS A 1 92 ? 2.1 -9.266 2.76 1 98.88 92 HIS A CA 1
ATOM 690 C C . HIS A 1 92 ? 1.43 -8 2.236 1 98.88 92 HIS A C 1
ATOM 692 O O . HIS A 1 92 ? 0.73 -7.312 2.98 1 98.88 92 HIS A O 1
ATOM 698 N N . LEU A 1 93 ? 1.723 -7.754 1.01 1 98.94 93 LEU A N 1
ATOM 699 C CA . LEU A 1 93 ? 1.15 -6.641 0.261 1 98.94 93 LEU A CA 1
ATOM 700 C C . LEU A 1 93 ? 0.16 -7.141 -0.785 1 98.94 93 LEU A C 1
ATOM 702 O O . LEU A 1 93 ? 0.533 -7.891 -1.688 1 98.94 93 LEU A O 1
ATOM 706 N N . HIS A 1 94 ? -1.135 -6.785 -0.609 1 98.94 94 HIS A N 1
ATOM 707 C CA . HIS A 1 94 ? -2.131 -7.094 -1.628 1 98.94 94 HIS A CA 1
ATOM 708 C C . HIS A 1 94 ? -1.943 -6.223 -2.865 1 98.94 94 HIS A C 1
ATOM 710 O O . HIS A 1 94 ? -1.788 -5.004 -2.754 1 98.94 94 HIS A O 1
ATOM 716 N N . VAL A 1 95 ? -1.917 -6.742 -3.99 1 98.94 95 VAL A N 1
ATOM 717 C CA . VAL A 1 95 ? -1.992 -6.027 -5.258 1 98.94 95 VAL A CA 1
ATOM 718 C C . VAL A 1 95 ? -3.068 -6.648 -6.145 1 98.94 95 VAL A C 1
ATOM 720 O O . VAL A 1 95 ? -3.104 -7.871 -6.324 1 98.94 95 VAL A O 1
ATOM 723 N N . LEU A 1 96 ? -3.998 -5.852 -6.598 1 98.94 96 LEU A N 1
ATOM 724 C CA . LEU A 1 96 ? -5.137 -6.379 -7.34 1 98.94 96 LEU A CA 1
ATOM 725 C C . LEU A 1 96 ? -5.66 -5.355 -8.344 1 98.94 96 LEU A C 1
ATOM 727 O O . LEU A 1 96 ? -5.59 -4.148 -8.094 1 98.94 96 LEU A O 1
ATOM 731 N N . PRO A 1 97 ? -6.121 -5.793 -9.547 1 98.94 97 PRO A N 1
ATOM 732 C CA . PRO A 1 97 ? -6.824 -4.875 -10.445 1 98.94 97 PRO A CA 1
ATOM 733 C C . PRO A 1 97 ? -8.148 -4.387 -9.867 1 98.94 97 PRO A C 1
ATOM 735 O O . PRO A 1 97 ? -8.945 -5.191 -9.375 1 98.94 97 PRO A O 1
ATOM 738 N N . ILE A 1 98 ? -8.336 -3.105 -9.922 1 98.94 98 ILE A N 1
ATOM 739 C CA . ILE A 1 98 ? -9.547 -2.582 -9.289 1 98.94 98 ILE A CA 1
ATOM 740 C C . ILE A 1 98 ? -10.297 -1.685 -10.266 1 98.94 98 ILE A C 1
ATOM 742 O O . ILE A 1 98 ? -9.695 -1.12 -11.188 1 98.94 98 ILE A O 1
ATOM 746 N N . ARG A 1 99 ? -11.609 -1.578 -10.039 1 98.69 99 ARG A N 1
ATOM 747 C CA . ARG A 1 99 ? -12.477 -0.727 -10.852 1 98.69 99 ARG A CA 1
ATOM 748 C C . ARG A 1 99 ? -13.109 0.373 -10 1 98.69 99 ARG A C 1
ATOM 750 O O . ARG A 1 99 ? -13.703 1.311 -10.531 1 98.69 99 ARG A O 1
ATOM 757 N N . SER A 1 100 ? -13.008 0.25 -8.711 1 98.38 100 SER A N 1
ATOM 758 C CA . SER A 1 100 ? -13.43 1.242 -7.727 1 98.38 100 SER A CA 1
ATOM 759 C C . SER A 1 100 ? -12.688 1.067 -6.406 1 98.38 100 SER A C 1
ATOM 761 O O . SER A 1 100 ? -12.039 0.044 -6.184 1 98.38 100 SER A O 1
ATOM 763 N N . GLU A 1 101 ? -12.781 2.02 -5.52 1 98.38 101 GLU A N 1
ATOM 764 C CA . GLU A 1 101 ? -12.172 1.942 -4.195 1 98.38 101 GLU A CA 1
ATOM 765 C C . GLU A 1 101 ? -12.781 0.812 -3.371 1 98.38 101 GLU A C 1
ATOM 767 O O . GLU A 1 101 ? -12.109 0.223 -2.521 1 98.38 101 GLU A O 1
ATOM 772 N N . ALA A 1 102 ? -14.039 0.476 -3.684 1 97.88 102 ALA A N 1
ATOM 773 C CA . ALA A 1 102 ? -14.758 -0.561 -2.945 1 97.88 102 ALA A CA 1
ATOM 774 C C . ALA A 1 102 ? -14.078 -1.918 -3.105 1 97.88 102 ALA A C 1
ATOM 776 O O . ALA A 1 102 ? -14.148 -2.766 -2.213 1 97.88 102 ALA A O 1
ATOM 777 N N . ASP A 1 103 ? -13.383 -2.109 -4.184 1 98.62 103 ASP A N 1
ATOM 778 C CA . ASP A 1 103 ? -12.703 -3.373 -4.453 1 98.62 103 ASP A CA 1
ATOM 779 C C . ASP A 1 103 ? -11.594 -3.629 -3.43 1 98.62 103 ASP A C 1
ATOM 781 O O . ASP A 1 103 ? -11.164 -4.77 -3.244 1 98.62 103 ASP A O 1
ATOM 785 N N . LEU A 1 104 ? -11.133 -2.578 -2.721 1 98.75 104 LEU A N 1
ATOM 786 C CA . LEU A 1 104 ? -10.016 -2.721 -1.796 1 98.75 104 LEU A CA 1
ATOM 787 C C . LEU A 1 104 ? -10.508 -3.049 -0.391 1 98.75 104 LEU A C 1
ATOM 789 O O . LEU A 1 104 ? -9.711 -3.369 0.493 1 98.75 104 LEU A O 1
ATOM 793 N N . SER A 1 105 ? -11.852 -2.992 -0.236 1 98.44 105 SER A N 1
ATOM 794 C CA . SER A 1 105 ? -12.414 -3.344 1.063 1 98.44 105 SER A CA 1
ATOM 795 C C . SER A 1 105 ? -12.297 -4.84 1.332 1 98.44 105 SER A C 1
ATOM 797 O O . SER A 1 105 ? -12.531 -5.656 0.44 1 98.44 105 SER A O 1
ATOM 799 N N . PHE A 1 106 ? -11.984 -5.207 2.553 1 98.06 106 PHE A N 1
ATOM 800 C CA . PHE A 1 106 ? -11.844 -6.621 2.883 1 98.06 106 PHE A CA 1
ATOM 801 C C . PHE A 1 106 ? -13.203 -7.316 2.867 1 98.06 106 PHE A C 1
ATOM 803 O O . PHE A 1 106 ? -13.273 -8.547 2.801 1 98.06 106 PHE A O 1
ATOM 810 N N . SER A 1 107 ? -14.258 -6.535 2.902 1 96.56 107 SER A N 1
ATOM 811 C CA . SER A 1 107 ? -15.594 -7.098 2.746 1 96.56 107 SER A CA 1
ATOM 812 C C . SER A 1 107 ? -15.836 -7.574 1.317 1 96.56 107 SER A C 1
ATOM 814 O O . SER A 1 107 ? -16.797 -8.281 1.046 1 96.56 107 SER A O 1
ATOM 816 N N . SER A 1 108 ? -14.953 -7.27 0.415 1 97.81 108 SER A N 1
ATOM 817 C CA . SER A 1 108 ? -15.078 -7.668 -0.983 1 97.81 108 SER A CA 1
ATOM 818 C C . SER A 1 108 ? -14.43 -9.031 -1.226 1 97.81 108 SER A C 1
ATOM 820 O O . SER A 1 108 ? -14.5 -9.562 -2.334 1 97.81 108 SER A O 1
ATOM 822 N N . ALA A 1 109 ? -13.789 -9.578 -0.253 1 97.88 109 ALA A N 1
ATOM 823 C CA . ALA A 1 109 ? -13.172 -10.891 -0.396 1 97.88 109 ALA A CA 1
ATOM 824 C C . ALA A 1 109 ? -14.195 -11.953 -0.775 1 97.88 109 ALA A C 1
ATOM 826 O O . ALA A 1 109 ? -15.266 -12.031 -0.168 1 97.88 109 ALA A O 1
ATOM 827 N N . ARG A 1 110 ? -13.859 -12.75 -1.771 1 97.81 110 ARG A N 1
ATOM 828 C CA . ARG A 1 110 ? -14.75 -13.805 -2.252 1 97.81 110 ARG A CA 1
ATOM 829 C C . ARG A 1 110 ? -14.32 -15.164 -1.723 1 97.81 110 ARG A C 1
ATOM 831 O O . ARG A 1 110 ? -13.203 -15.609 -1.969 1 97.81 110 ARG A O 1
ATOM 838 N N . ALA A 1 111 ? -15.289 -15.898 -1.131 1 94.75 111 ALA A N 1
ATOM 839 C CA . ALA A 1 111 ? -15 -17.203 -0.546 1 94.75 111 ALA A CA 1
ATOM 840 C C . ALA A 1 111 ? -15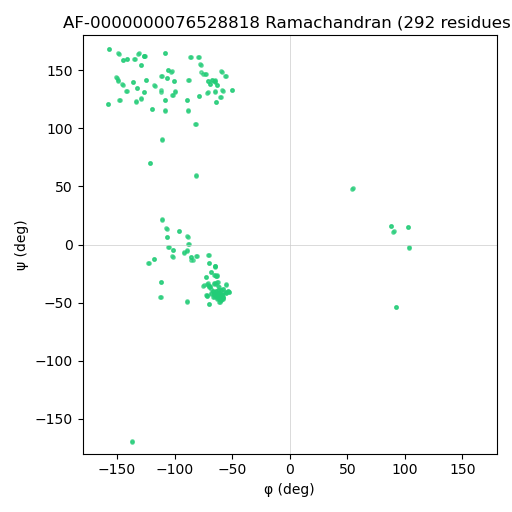.445 -18.328 -1.469 1 94.75 111 ALA A C 1
ATOM 842 O O . ALA A 1 111 ? -15.156 -19.5 -1.217 1 94.75 111 ALA A O 1
ATOM 843 N N . ASP A 1 112 ? -16.062 -17.984 -2.527 1 96.69 112 ASP A N 1
ATOM 844 C CA . ASP A 1 112 ? -16.688 -19 -3.371 1 96.69 112 ASP A CA 1
ATOM 845 C C . ASP A 1 112 ? -15.891 -19.203 -4.66 1 96.69 112 ASP A C 1
ATOM 847 O O . ASP A 1 112 ? -16.359 -19.875 -5.586 1 96.69 112 ASP A O 1
ATOM 851 N N . VAL A 1 113 ? -14.742 -18.719 -4.738 1 97.25 113 VAL A N 1
ATOM 852 C CA . VAL A 1 113 ? -13.922 -18.859 -5.938 1 97.25 113 VAL A CA 1
ATOM 853 C C . VAL A 1 113 ? -13.305 -20.25 -5.977 1 97.25 113 VAL A C 1
ATOM 855 O O . VAL A 1 113 ? -12.664 -20.688 -5.012 1 97.25 113 VAL A O 1
ATOM 858 N N . THR A 1 114 ? -13.445 -21.031 -7.109 1 97.5 114 THR A N 1
ATOM 859 C CA . THR A 1 114 ? -12.945 -22.391 -7.219 1 97.5 114 THR A CA 1
ATOM 860 C C . THR A 1 114 ? -11.445 -22.391 -7.516 1 97.5 114 THR A C 1
ATOM 862 O O . THR A 1 114 ? -10.898 -21.391 -7.977 1 97.5 114 THR A O 1
ATOM 865 N N . GLY A 1 115 ? -10.836 -23.516 -7.254 1 97.5 115 GLY A N 1
ATOM 866 C CA . GLY A 1 115 ? -9.438 -23.672 -7.621 1 97.5 115 GLY A CA 1
ATOM 867 C C . GLY A 1 115 ? -9.188 -23.469 -9.102 1 97.5 115 GLY A C 1
ATOM 868 O O . GLY A 1 115 ? -8.18 -22.875 -9.484 1 97.5 115 GLY A O 1
ATOM 869 N N . GLU A 1 116 ? -10.102 -23.938 -9.852 1 97.88 116 GLU A N 1
ATOM 870 C CA . GLU A 1 116 ? -9.969 -23.797 -11.297 1 97.88 116 GLU A CA 1
ATOM 871 C C . GLU A 1 116 ? -9.992 -22.328 -11.711 1 97.88 116 GLU A C 1
ATOM 873 O O . GLU A 1 116 ? -9.234 -21.922 -12.594 1 97.88 116 GLU A O 1
ATOM 878 N N . GLU A 1 117 ? -10.898 -21.562 -11.117 1 98 117 GLU A N 1
ATOM 879 C CA . GLU A 1 117 ? -10.969 -20.141 -11.406 1 98 117 GLU A CA 1
ATOM 880 C C . GLU A 1 117 ? -9.68 -19.422 -11.008 1 98 117 GLU A C 1
ATOM 882 O O . GLU A 1 117 ? -9.188 -18.562 -11.734 1 98 117 GLU A O 1
ATOM 887 N N . LEU A 1 118 ? -9.188 -19.797 -9.859 1 98.5 118 LEU A N 1
ATOM 888 C CA . LEU A 1 118 ? -7.926 -19.234 -9.414 1 98.5 118 LEU A CA 1
ATOM 889 C C . LEU A 1 118 ? -6.793 -19.609 -10.359 1 98.5 118 LEU A C 1
ATOM 891 O O . LEU A 1 118 ? -5.973 -18.75 -10.719 1 98.5 118 LEU A O 1
ATOM 895 N N . ASP A 1 119 ? -6.762 -20.844 -10.789 1 98.56 119 ASP A N 1
ATOM 896 C CA . ASP A 1 119 ? -5.734 -21.297 -11.719 1 98.56 119 ASP A CA 1
ATOM 897 C C . ASP A 1 119 ? -5.781 -20.5 -13.023 1 98.56 119 ASP A C 1
ATOM 899 O O . ASP A 1 119 ? -4.746 -20.078 -13.531 1 98.56 119 ASP A O 1
ATOM 903 N N . GLU A 1 120 ? -6.926 -20.359 -13.531 1 98.62 120 GLU A N 1
ATOM 904 C CA . GLU A 1 120 ? -7.094 -19.641 -14.797 1 98.62 120 GLU A CA 1
ATOM 905 C C . GLU A 1 120 ? -6.617 -18.203 -14.688 1 98.62 120 GLU A C 1
ATOM 907 O O . GLU A 1 120 ? -5.93 -17.703 -15.578 1 98.62 120 GLU A O 1
ATOM 912 N N . ALA A 1 121 ? -7.016 -17.531 -13.641 1 98.81 121 ALA A N 1
ATOM 913 C CA . ALA A 1 121 ? -6.605 -16.141 -13.438 1 98.81 121 ALA A CA 1
ATOM 914 C C . ALA A 1 121 ? -5.09 -16.031 -13.312 1 98.81 121 ALA A C 1
ATOM 916 O O . ALA A 1 121 ? -4.48 -15.117 -13.891 1 98.81 121 ALA A O 1
ATOM 917 N N . MET A 1 122 ? -4.48 -16.969 -12.578 1 98.88 122 MET A N 1
ATOM 918 C CA . MET A 1 122 ? -3.033 -16.906 -12.375 1 98.88 122 MET A CA 1
ATOM 919 C C . MET A 1 122 ? -2.289 -17.25 -13.664 1 98.88 122 MET A C 1
ATOM 921 O O . MET A 1 122 ? -1.229 -16.688 -13.938 1 98.88 122 MET A O 1
ATOM 925 N N . GLU A 1 123 ? -2.859 -18.141 -14.461 1 98.81 123 GLU A N 1
ATOM 926 C CA . GLU A 1 123 ? -2.234 -18.453 -15.742 1 98.81 123 GLU A CA 1
ATOM 927 C C . GLU A 1 123 ? -2.256 -17.234 -16.672 1 98.81 123 GLU A C 1
ATOM 929 O O . GLU A 1 123 ? -1.277 -16.969 -17.375 1 98.81 123 GLU A O 1
ATOM 934 N N . ARG A 1 124 ? -3.367 -16.547 -16.656 1 98.88 124 ARG A N 1
ATOM 935 C CA . ARG A 1 124 ? -3.457 -15.32 -17.438 1 98.88 124 ARG A CA 1
ATOM 936 C C . ARG A 1 124 ? -2.432 -14.289 -16.969 1 98.88 124 ARG A C 1
ATOM 938 O O . ARG A 1 124 ? -1.754 -13.664 -17.797 1 98.88 124 ARG A O 1
ATOM 945 N N . LEU A 1 125 ? -2.342 -14.133 -15.703 1 98.94 125 LEU A N 1
ATOM 946 C CA . LEU A 1 125 ? -1.408 -13.156 -15.141 1 98.94 125 LEU A CA 1
ATOM 947 C C . LEU A 1 125 ? 0.034 -13.562 -15.43 1 98.94 125 LEU A C 1
ATOM 949 O O . LEU A 1 125 ? 0.855 -12.719 -15.805 1 98.94 125 LEU A O 1
ATOM 953 N N . ARG A 1 126 ? 0.38 -14.859 -15.266 1 98.81 126 ARG A N 1
ATOM 954 C CA . ARG A 1 126 ? 1.713 -15.367 -15.57 1 98.81 126 ARG A CA 1
ATOM 955 C C . ARG A 1 126 ? 2.074 -15.117 -17.031 1 98.81 126 ARG A C 1
ATOM 957 O O . ARG A 1 126 ? 3.178 -14.664 -17.344 1 98.81 126 ARG A O 1
ATOM 964 N N . ALA A 1 127 ? 1.152 -15.406 -17.906 1 98.88 127 ALA A N 1
ATOM 965 C CA . ALA A 1 127 ? 1.382 -15.156 -19.328 1 98.88 127 ALA A CA 1
ATOM 966 C C . ALA A 1 127 ? 1.607 -13.672 -19.609 1 98.88 127 ALA A C 1
ATOM 968 O O . ALA A 1 127 ? 2.48 -13.305 -20.391 1 98.88 127 ALA A O 1
ATOM 969 N N . GLY A 1 128 ? 0.804 -12.852 -18.984 1 98.94 128 GLY A N 1
ATOM 970 C CA . GLY A 1 128 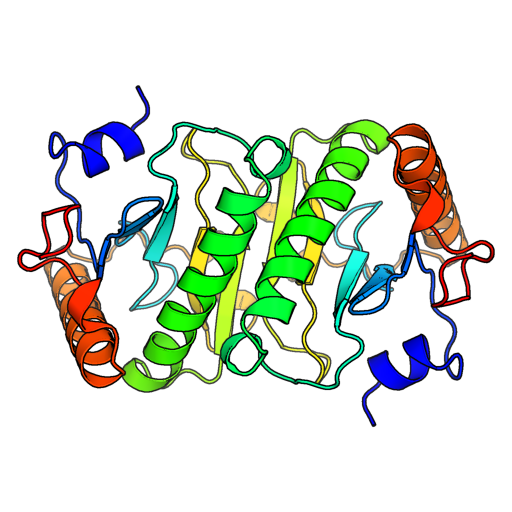? 0.965 -11.414 -19.125 1 98.94 128 GLY A CA 1
ATOM 971 C C . GLY A 1 128 ? 2.312 -10.914 -18.641 1 98.94 128 GLY A C 1
ATOM 972 O O . GLY A 1 128 ? 2.928 -10.062 -19.281 1 98.94 128 GLY A O 1
ATOM 973 N N . LEU A 1 129 ? 2.729 -11.422 -17.484 1 98.88 129 LEU A N 1
ATOM 974 C CA . LEU A 1 129 ? 4.02 -11.023 -16.938 1 98.88 129 LEU A CA 1
ATOM 975 C C . LEU A 1 129 ? 5.152 -11.398 -17.891 1 98.88 129 LEU A C 1
ATOM 977 O O . LEU A 1 129 ? 6.09 -10.625 -18.078 1 98.88 129 LEU A O 1
ATOM 981 N N . ARG A 1 130 ? 5.109 -12.555 -18.469 1 98.69 130 ARG A N 1
ATOM 982 C CA . ARG A 1 130 ? 6.105 -12.961 -19.453 1 98.69 130 ARG A CA 1
ATOM 983 C C . ARG A 1 130 ? 6.086 -12.031 -20.672 1 98.69 130 ARG A C 1
ATOM 985 O O . ARG A 1 130 ? 7.141 -11.602 -21.141 1 98.69 130 ARG A O 1
ATOM 992 N N . GLN A 1 131 ? 4.898 -11.711 -21.141 1 98.81 131 GLN A N 1
ATOM 993 C CA . GLN A 1 131 ? 4.742 -10.828 -22.281 1 98.81 131 GLN A CA 1
ATOM 994 C C . GLN A 1 131 ? 5.293 -9.438 -22 1 98.81 131 GLN A C 1
ATOM 996 O O . GLN A 1 131 ? 5.844 -8.781 -22.875 1 98.81 131 GLN A O 1
ATOM 1001 N N . ASP A 1 132 ? 5.191 -9.055 -20.781 1 98.75 132 ASP A N 1
ATOM 1002 C CA . ASP A 1 132 ? 5.566 -7.695 -20.391 1 98.75 132 ASP A CA 1
ATOM 1003 C C . ASP A 1 132 ? 7.047 -7.613 -20.031 1 98.75 132 ASP A C 1
ATOM 1005 O O . ASP A 1 132 ? 7.52 -6.574 -19.578 1 98.75 132 ASP A O 1
ATOM 1009 N N . GLY A 1 133 ? 7.766 -8.719 -20.125 1 98.38 133 GLY A N 1
ATOM 1010 C CA . GLY A 1 133 ? 9.211 -8.68 -20 1 98.38 133 GLY A CA 1
ATOM 1011 C C . GLY A 1 133 ? 9.711 -9.148 -18.641 1 98.38 133 GLY A C 1
ATOM 1012 O O . GLY A 1 133 ? 10.875 -8.961 -18.312 1 98.38 133 GLY A O 1
ATOM 1013 N N . TRP A 1 134 ? 8.789 -9.797 -17.938 1 98.56 134 TRP A N 1
ATOM 1014 C CA . TRP A 1 134 ? 9.188 -10.211 -16.594 1 98.56 134 TRP A CA 1
ATOM 1015 C C . TRP A 1 134 ? 9.312 -11.727 -16.5 1 98.56 134 TRP A C 1
ATOM 1017 O O . TRP A 1 134 ? 9.25 -12.305 -15.414 1 98.56 134 TRP A O 1
ATOM 1027 N N . GLY A 1 135 ? 9.484 -12.375 -17.547 1 98.31 135 GLY A N 1
ATOM 1028 C CA . GLY A 1 135 ? 9.5 -13.828 -17.641 1 98.31 135 GLY A CA 1
ATOM 1029 C C . GLY A 1 135 ? 10.516 -14.469 -16.703 1 98.31 135 GLY A C 1
ATOM 1030 O O . GLY A 1 135 ? 10.297 -15.57 -16.203 1 98.31 135 GLY A O 1
ATOM 1031 N N . GLN A 1 136 ? 11.688 -13.828 -16.469 1 97.94 136 GLN A N 1
ATOM 1032 C CA . GLN A 1 136 ? 12.75 -14.398 -15.641 1 97.94 136 GLN A CA 1
ATOM 1033 C C . GLN A 1 136 ? 12.297 -14.547 -14.195 1 97.94 136 GLN A C 1
ATOM 1035 O O . GLN A 1 136 ? 12.891 -15.305 -13.43 1 97.94 136 GLN A O 1
ATOM 1040 N N . TYR A 1 137 ? 11.227 -13.828 -13.797 1 98.56 137 TYR A N 1
ATOM 1041 C CA . TYR A 1 137 ? 10.758 -13.883 -12.414 1 98.56 137 TYR A CA 1
ATOM 1042 C C . TYR A 1 137 ? 9.492 -14.719 -12.305 1 98.56 137 TYR A C 1
ATOM 1044 O O . TYR A 1 137 ? 8.945 -14.875 -11.211 1 98.56 137 TYR A O 1
ATOM 1052 N N . VAL A 1 138 ? 8.969 -15.227 -13.398 1 98.69 138 VAL A N 1
ATOM 1053 C CA . VAL A 1 138 ? 7.797 -16.094 -13.375 1 98.69 138 VAL A CA 1
ATOM 1054 C C . VAL A 1 138 ? 8.234 -17.547 -13.195 1 98.69 138 VAL A C 1
ATOM 1056 O O . VAL A 1 138 ? 8.883 -18.125 -14.07 1 98.69 138 VAL A O 1
ATOM 1059 N N . PRO A 1 139 ? 7.848 -18.109 -12.062 1 97.75 139 PRO A N 1
ATOM 1060 C CA . PRO A 1 139 ? 8.258 -19.5 -11.852 1 97.75 139 PRO A CA 1
ATOM 1061 C C . PRO A 1 139 ? 7.824 -20.422 -12.984 1 97.75 139 PRO A C 1
ATOM 1063 O O . PRO A 1 139 ? 6.738 -20.25 -13.547 1 97.75 139 PRO A O 1
ATOM 1066 N N . THR A 1 140 ? 8.648 -21.406 -13.305 1 95.31 140 THR A N 1
ATOM 1067 C CA . THR A 1 140 ? 8.336 -22.344 -14.375 1 95.31 140 THR A CA 1
ATOM 1068 C C . THR A 1 140 ? 7.047 -23.094 -14.07 1 95.31 140 THR A C 1
ATOM 1070 O O . THR A 1 140 ? 6.16 -23.203 -14.914 1 95.31 140 THR A O 1
ATOM 1073 N N . ALA A 1 141 ? 6.984 -23.641 -12.82 1 95 141 ALA A N 1
ATOM 1074 C CA . ALA A 1 141 ? 5.754 -24.281 -12.352 1 95 141 ALA A CA 1
ATOM 1075 C C . ALA A 1 141 ? 4.965 -23.359 -11.445 1 95 141 ALA A C 1
ATOM 1077 O O . ALA A 1 1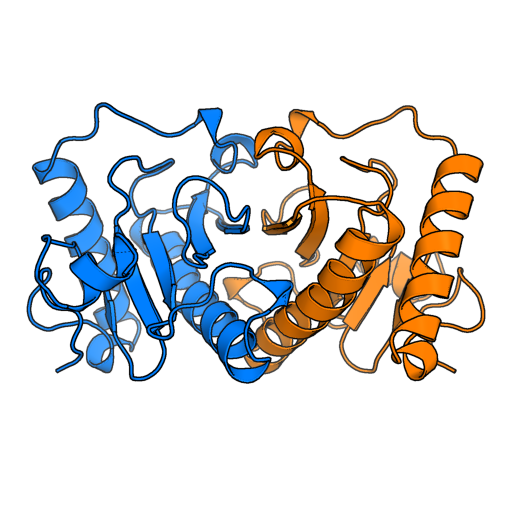41 ? 5.543 -22.656 -10.609 1 95 141 ALA A O 1
ATOM 1078 N N . MET A 1 142 ? 3.697 -23.359 -11.555 1 94.56 142 MET A N 1
ATOM 1079 C CA . MET A 1 142 ? 2.861 -22.453 -10.773 1 94.56 142 MET A CA 1
ATOM 1080 C C . MET A 1 142 ? 2.953 -22.781 -9.281 1 94.56 142 MET A C 1
ATOM 1082 O O . MET A 1 142 ? 2.826 -21.891 -8.438 1 94.56 142 MET A O 1
ATOM 1086 N N . GLY A 1 143 ? 3.248 -23.984 -8.938 1 94.75 143 GLY A N 1
ATOM 1087 C CA . GLY A 1 143 ? 3.279 -24.406 -7.547 1 94.75 143 GLY A CA 1
ATOM 1088 C C . GLY A 1 143 ? 4.629 -24.188 -6.887 1 94.75 143 GLY A C 1
ATOM 1089 O O . GLY A 1 143 ? 4.828 -24.578 -5.73 1 94.75 143 GLY A O 1
ATOM 1090 N N . SER A 1 144 ? 5.555 -23.516 -7.637 1 91.12 144 SER A N 1
ATOM 1091 C CA . SER A 1 144 ? 6.914 -23.359 -7.133 1 91.12 144 SER A CA 1
ATOM 1092 C C . SER A 1 144 ? 7.203 -21.906 -6.781 1 91.12 144 SER A C 1
ATOM 1094 O O . SER A 1 144 ? 6.777 -20.984 -7.492 1 91.12 144 SER A O 1
ATOM 1096 N N . ALA A 1 145 ? 8 -21.688 -5.738 1 92.19 145 ALA A N 1
ATOM 1097 C CA . ALA A 1 145 ? 8.422 -20.359 -5.309 1 92.19 145 ALA A CA 1
ATOM 1098 C C . ALA A 1 145 ? 9.797 -20 -5.883 1 92.19 145 ALA A C 1
ATOM 1100 O O . ALA A 1 145 ? 10.445 -19.062 -5.426 1 92.19 145 ALA A O 1
ATOM 1101 N N . ARG A 1 146 ? 10.273 -20.75 -6.789 1 90 146 ARG A N 1
ATOM 1102 C CA . ARG A 1 146 ? 11.586 -20.516 -7.367 1 90 146 ARG A CA 1
ATOM 1103 C C . ARG A 1 146 ? 11.477 -20.078 -8.828 1 90 146 ARG A C 1
ATOM 1105 O O . ARG A 1 146 ? 10.68 -20.641 -9.586 1 90 146 ARG A O 1
ATOM 1112 N N . ALA A 1 147 ? 12.266 -18.953 -9.047 1 79.69 147 ALA A N 1
ATOM 1113 C CA . ALA A 1 147 ? 12.289 -18.484 -10.43 1 79.69 147 ALA A CA 1
ATOM 1114 C C . ALA A 1 147 ? 13.164 -19.391 -11.297 1 79.69 147 ALA A C 1
ATOM 1116 O O . ALA A 1 147 ? 14.047 -20.094 -10.781 1 79.69 147 ALA A O 1
ATOM 1117 N N . CYS A 1 148 ? 12.906 -19.625 -12.523 1 67.62 148 CYS A N 1
ATOM 1118 C CA . CYS A 1 148 ? 13.742 -20.469 -13.375 1 67.62 148 CYS A CA 1
ATOM 1119 C C . CYS A 1 148 ? 15.094 -19.797 -13.617 1 67.62 148 CYS A C 1
ATOM 1121 O O . CYS A 1 148 ? 15.211 -18.578 -13.562 1 67.62 148 CYS A O 1
ATOM 1123 N N . MET B 1 1 ? -2.324 21.047 -13.875 1 92.5 1 MET B N 1
ATOM 1124 C CA . MET B 1 1 ? -1.822 21.047 -12.508 1 92.5 1 MET B CA 1
ATOM 1125 C C . MET B 1 1 ? -2.834 20.406 -11.555 1 92.5 1 MET B C 1
ATOM 1127 O O . MET B 1 1 ? -4 20.812 -11.539 1 92.5 1 MET B O 1
ATOM 1131 N N . SER B 1 2 ? -2.371 19.453 -10.719 1 94.56 2 SER B N 1
ATOM 1132 C CA . SER B 1 2 ? -3.289 18.734 -9.844 1 94.56 2 SER B CA 1
ATOM 1133 C C . SER B 1 2 ? -3.523 19.484 -8.539 1 94.56 2 SER B C 1
ATOM 1135 O O . SER B 1 2 ? -2.777 20.406 -8.211 1 94.56 2 SER B O 1
ATOM 1137 N N . LEU B 1 3 ? -4.574 19.141 -7.859 1 96 3 LEU B N 1
ATOM 1138 C CA . LEU B 1 3 ? -4.848 19.688 -6.531 1 96 3 LEU B CA 1
ATOM 1139 C C . LEU B 1 3 ? -3.641 19.516 -5.617 1 96 3 LEU B C 1
ATOM 1141 O O . LEU B 1 3 ? -3.279 20.422 -4.875 1 96 3 LEU B O 1
ATOM 1145 N N . PHE B 1 4 ? -2.977 18.391 -5.676 1 97.44 4 PHE B N 1
ATOM 1146 C CA . PHE B 1 4 ? -1.844 18.109 -4.801 1 97.44 4 PHE B CA 1
ATOM 1147 C C . PHE B 1 4 ? -0.635 18.953 -5.184 1 97.44 4 PHE B C 1
ATOM 1149 O O . PHE B 1 4 ? 0.134 19.375 -4.32 1 97.44 4 PHE B O 1
ATOM 1156 N N . THR B 1 5 ? -0.497 19.188 -6.477 1 96.88 5 THR B N 1
ATOM 1157 C CA . THR B 1 5 ? 0.559 20.109 -6.887 1 96.88 5 THR B CA 1
ATOM 1158 C C . THR B 1 5 ? 0.324 21.5 -6.305 1 96.88 5 THR B C 1
ATOM 1160 O O . THR B 1 5 ? 1.268 22.156 -5.863 1 96.88 5 THR B O 1
ATOM 1163 N N . GLN B 1 6 ? -0.915 21.906 -6.277 1 97.25 6 GLN B N 1
ATOM 1164 C CA . GLN B 1 6 ? -1.25 23.203 -5.707 1 97.25 6 GLN B CA 1
ATOM 1165 C C . GLN B 1 6 ? -0.938 23.25 -4.215 1 97.25 6 GLN B C 1
ATOM 1167 O O . GLN B 1 6 ? -0.484 24.281 -3.697 1 97.25 6 GLN B O 1
ATOM 1172 N N . ILE B 1 7 ? -1.209 22.203 -3.502 1 97.12 7 ILE B N 1
ATOM 1173 C CA . ILE B 1 7 ? -0.888 22.094 -2.084 1 97.12 7 ILE B CA 1
ATOM 1174 C C . ILE B 1 7 ? 0.626 22.156 -1.892 1 97.12 7 ILE B C 1
ATOM 1176 O O . ILE B 1 7 ? 1.121 22.922 -1.055 1 97.12 7 ILE B O 1
ATOM 1180 N N . ILE B 1 8 ? 1.385 21.406 -2.709 1 97.25 8 ILE B N 1
ATOM 1181 C CA . ILE B 1 8 ? 2.836 21.312 -2.605 1 97.25 8 ILE B CA 1
ATOM 1182 C C . ILE B 1 8 ? 3.463 22.672 -2.906 1 97.25 8 ILE B C 1
ATOM 1184 O O . ILE B 1 8 ? 4.434 23.062 -2.258 1 97.25 8 ILE B O 1
ATOM 1188 N N . ASP B 1 9 ? 2.85 23.422 -3.783 1 95.56 9 ASP B N 1
ATOM 1189 C CA . ASP B 1 9 ? 3.389 24.719 -4.211 1 95.56 9 ASP B CA 1
ATOM 1190 C C . ASP B 1 9 ? 2.959 25.828 -3.26 1 95.56 9 ASP B C 1
ATOM 1192 O O . ASP B 1 9 ? 3.387 26.984 -3.406 1 95.56 9 ASP B O 1
ATOM 1196 N N . GLY B 1 10 ? 2.043 25.547 -2.361 1 95.06 10 GLY B N 1
ATOM 1197 C CA . GLY B 1 10 ? 1.639 26.516 -1.353 1 95.06 10 GLY B CA 1
ATOM 1198 C C . GLY B 1 10 ? 0.485 27.391 -1.797 1 95.06 10 GLY B C 1
ATOM 1199 O O . GLY B 1 10 ? 0.182 28.406 -1.153 1 95.06 10 GLY B O 1
ATOM 1200 N N . GLU B 1 11 ? -0.098 27.016 -2.879 1 95.62 11 GLU B N 1
ATOM 1201 C CA . GLU B 1 11 ? -1.27 27.75 -3.344 1 95.62 11 GLU B CA 1
ATOM 1202 C C . GLU B 1 11 ? -2.498 27.422 -2.502 1 95.62 11 GLU B C 1
ATOM 1204 O O . GLU B 1 11 ? -3.398 28.25 -2.359 1 95.62 11 GLU B O 1
ATOM 1209 N N . ILE B 1 12 ? -2.637 26.219 -2.041 1 94.88 12 ILE B N 1
ATOM 1210 C CA . ILE B 1 12 ? -3.639 25.719 -1.105 1 94.88 12 ILE B CA 1
ATOM 1211 C C . ILE B 1 12 ? -2.955 25.219 0.166 1 94.88 12 ILE B C 1
ATOM 1213 O O . ILE B 1 12 ? -1.92 24.562 0.1 1 94.88 12 ILE B O 1
ATOM 1217 N N . PRO B 1 13 ? -3.549 25.562 1.255 1 94.5 13 PRO B N 1
ATOM 1218 C CA . PRO B 1 13 ? -2.887 25.156 2.496 1 94.5 13 PRO B CA 1
ATOM 1219 C C . PRO B 1 13 ? -2.838 23.641 2.666 1 94.5 13 PRO B C 1
ATOM 1221 O O . PRO B 1 13 ? -3.779 22.938 2.285 1 94.5 13 PRO B O 1
ATOM 1224 N N . GLY B 1 14 ? -1.764 23.125 3.168 1 97.25 14 GLY B N 1
ATOM 1225 C CA . GLY B 1 14 ? -1.603 21.75 3.572 1 97.25 14 GLY B CA 1
ATOM 1226 C C . GLY B 1 14 ? -1.104 21.594 4.996 1 97.25 14 GLY B C 1
ATOM 1227 O O . GLY B 1 14 ? -0.703 22.578 5.629 1 97.25 14 GLY B O 1
ATOM 1228 N N . ARG B 1 15 ? -1.24 20.484 5.586 1 98.5 15 ARG B N 1
ATOM 1229 C CA . ARG B 1 15 ? -0.674 20.109 6.879 1 98.5 15 ARG B CA 1
ATOM 1230 C C . ARG B 1 15 ? 0.412 19.062 6.715 1 98.5 15 ARG B C 1
ATOM 1232 O O . ARG B 1 15 ? 0.143 17.859 6.836 1 98.5 15 ARG B O 1
ATOM 1239 N N . PHE B 1 16 ? 1.629 19.547 6.539 1 98.81 16 PHE B N 1
ATOM 1240 C CA . PHE B 1 16 ? 2.732 18.672 6.16 1 98.81 16 PHE B CA 1
ATOM 1241 C C . PHE B 1 16 ? 3.398 18.062 7.391 1 98.81 16 PHE B C 1
ATOM 1243 O O . PHE B 1 16 ? 3.586 18.75 8.398 1 98.81 16 PHE B O 1
ATOM 1250 N N . VAL B 1 17 ? 3.779 16.797 7.234 1 98.88 17 VAL B N 1
ATOM 1251 C CA . VAL B 1 17 ? 4.496 16.156 8.328 1 98.88 17 VAL B CA 1
ATOM 1252 C C . VAL B 1 17 ? 5.848 15.648 7.832 1 98.88 17 VAL B C 1
ATOM 1254 O O . VAL B 1 17 ? 6.719 15.297 8.633 1 98.88 17 VAL B O 1
ATOM 1257 N N . TRP B 1 18 ? 6.051 15.555 6.543 1 98.94 18 TRP B N 1
ATOM 1258 C CA . TRP B 1 18 ? 7.273 15.07 5.914 1 98.94 18 TRP B CA 1
ATOM 1259 C C . TRP B 1 18 ? 7.551 15.828 4.617 1 98.94 18 TRP B C 1
ATOM 1261 O O . 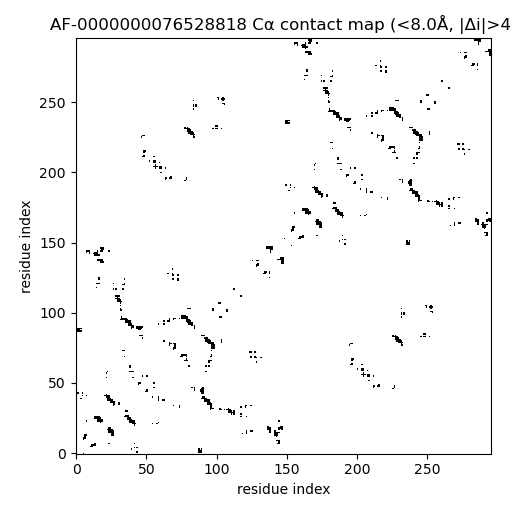TRP B 1 18 ? 6.633 16.094 3.84 1 98.94 18 TRP B O 1
ATOM 1271 N N . ALA B 1 19 ? 8.766 16.188 4.379 1 98.81 19 ALA B N 1
ATOM 1272 C CA . ALA B 1 19 ? 9.188 16.75 3.094 1 98.81 19 ALA B CA 1
ATOM 1273 C C . ALA B 1 19 ? 10.625 16.359 2.77 1 98.81 19 ALA B C 1
ATOM 1275 O O . ALA B 1 19 ? 11.523 16.547 3.592 1 98.81 19 ALA B O 1
ATOM 1276 N N . ASP B 1 20 ? 10.812 15.766 1.64 1 98.25 20 ASP B N 1
ATOM 1277 C CA . ASP B 1 20 ? 12.148 15.578 1.091 1 98.25 20 ASP B CA 1
ATOM 1278 C C . ASP B 1 20 ? 12.18 15.875 -0.406 1 98.25 20 ASP B C 1
ATOM 1280 O O . ASP B 1 20 ? 11.234 16.453 -0.946 1 98.25 20 ASP B O 1
ATOM 1284 N N . ASP B 1 21 ? 13.219 15.57 -1.086 1 97.5 21 ASP B N 1
ATOM 1285 C CA . ASP B 1 21 ? 13.398 16.016 -2.463 1 97.5 21 ASP B CA 1
ATOM 1286 C C . ASP B 1 21 ? 12.398 15.336 -3.395 1 97.5 21 ASP B C 1
ATOM 1288 O O . ASP B 1 21 ? 12.023 15.898 -4.426 1 97.5 21 ASP B O 1
ATOM 1292 N N . ALA B 1 22 ? 11.906 14.203 -3 1 98.5 22 ALA B N 1
ATOM 1293 C CA . ALA B 1 22 ? 11.141 13.398 -3.943 1 98.5 22 ALA B CA 1
ATOM 1294 C C . ALA B 1 22 ? 9.672 13.344 -3.551 1 98.5 22 ALA B C 1
ATOM 1296 O O . ALA B 1 22 ? 8.797 13.219 -4.41 1 98.5 22 ALA B O 1
ATOM 1297 N N . VAL B 1 23 ? 9.414 13.398 -2.203 1 98.81 23 VAL B N 1
ATOM 1298 C CA . VAL B 1 23 ? 8.031 13.211 -1.76 1 98.81 23 VAL B CA 1
ATOM 1299 C C . VAL B 1 23 ? 7.727 14.156 -0.603 1 98.81 23 VAL B C 1
ATOM 1301 O O . VAL B 1 23 ? 8.641 14.68 0.037 1 98.81 23 VAL B O 1
ATOM 1304 N N . VAL B 1 24 ? 6.418 14.352 -0.447 1 98.88 24 VAL B N 1
ATOM 1305 C CA . VAL B 1 24 ? 5.887 14.992 0.751 1 98.88 24 VAL B CA 1
ATOM 1306 C C . VAL B 1 24 ? 4.809 14.109 1.375 1 98.88 24 VAL B C 1
ATOM 1308 O O . VAL B 1 24 ? 4.324 13.172 0.742 1 98.88 24 VAL B O 1
ATOM 1311 N N . ALA B 1 25 ? 4.52 14.391 2.635 1 98.94 25 ALA B N 1
ATOM 1312 C CA . ALA B 1 25 ? 3.355 13.789 3.285 1 98.94 25 ALA B CA 1
ATOM 1313 C C . ALA B 1 25 ? 2.537 14.844 4.023 1 98.94 25 ALA B C 1
ATOM 1315 O O . ALA B 1 25 ? 3.094 15.703 4.711 1 98.94 25 ALA B O 1
ATOM 1316 N N . PHE B 1 26 ? 1.258 14.773 3.83 1 98.88 26 PHE B N 1
ATOM 1317 C CA . PHE B 1 26 ? 0.389 15.742 4.48 1 98.88 26 PHE B CA 1
ATOM 1318 C C . PHE B 1 26 ? -0.968 15.133 4.805 1 98.88 26 PHE B C 1
ATOM 1320 O O . PHE B 1 26 ? -1.307 14.062 4.293 1 98.88 26 PHE B O 1
ATOM 1327 N N . ALA B 1 27 ? -1.686 15.773 5.641 1 98.69 27 ALA B N 1
ATOM 1328 C CA . ALA B 1 27 ? -2.969 15.281 6.133 1 98.69 27 ALA B CA 1
ATOM 1329 C C . ALA B 1 27 ? -4.023 15.289 5.027 1 98.69 27 ALA B C 1
ATOM 1331 O O . ALA B 1 27 ? -4.066 16.219 4.215 1 98.69 27 ALA B O 1
ATOM 1332 N N . THR B 1 28 ? -4.805 14.281 4.957 1 98 28 THR B N 1
ATOM 1333 C CA . THR B 1 28 ? -6.07 14.359 4.238 1 98 28 THR B CA 1
ATOM 1334 C C . THR B 1 28 ? -7.117 15.094 5.074 1 98 28 THR B C 1
ATOM 1336 O O . THR B 1 28 ? -7.039 15.109 6.305 1 98 28 THR B O 1
ATOM 1339 N N . ILE B 1 29 ? -8.062 15.648 4.434 1 96.31 29 ILE B N 1
ATOM 1340 C CA . ILE B 1 29 ? -9.102 16.391 5.148 1 96.31 29 ILE B CA 1
ATOM 1341 C C . ILE B 1 29 ? -10.195 15.43 5.613 1 96.31 29 ILE B C 1
ATOM 1343 O O . ILE B 1 29 ? -11.062 15.805 6.398 1 96.31 29 ILE B O 1
ATOM 1347 N N . GLU B 1 30 ? -10.211 14.211 5.117 1 97.5 30 GLU B N 1
ATOM 1348 C CA . GLU B 1 30 ? -11.156 13.172 5.535 1 97.5 30 GLU B CA 1
ATOM 1349 C C . GLU B 1 30 ? -10.422 11.945 6.07 1 97.5 30 GLU B C 1
ATOM 1351 O O . GLU B 1 30 ? -10.523 10.859 5.496 1 97.5 30 GLU B O 1
ATOM 1356 N N . PRO B 1 31 ? -9.836 12.109 7.184 1 98.81 31 PRO B N 1
ATOM 1357 C CA . PRO B 1 31 ? -9.055 10.992 7.723 1 98.81 31 PRO B CA 1
ATOM 1358 C C . PRO B 1 31 ? -9.93 9.805 8.125 1 98.81 31 PRO B C 1
ATOM 1360 O O . PRO B 1 31 ? -11.047 9.992 8.617 1 98.81 31 PRO B O 1
ATOM 1363 N N . HIS B 1 32 ? -9.336 8.578 7.816 1 98.81 32 HIS B N 1
ATOM 1364 C CA . HIS B 1 32 ? -10 7.395 8.352 1 98.81 32 HIS B CA 1
ATOM 1365 C C . HIS B 1 32 ? -9.797 7.281 9.859 1 98.81 32 HIS B C 1
ATOM 1367 O O . HIS B 1 32 ? -10.727 6.922 10.586 1 98.81 32 HIS B O 1
ATOM 1373 N N . THR B 1 33 ? -8.586 7.52 10.305 1 98.81 33 THR B N 1
ATOM 1374 C CA . THR B 1 33 ? -8.188 7.555 11.711 1 98.81 33 THR B CA 1
ATOM 1375 C C . THR B 1 33 ? -7.297 8.766 11.984 1 98.81 33 THR B C 1
ATOM 1377 O O . THR B 1 33 ? -6.766 9.383 11.055 1 98.81 33 THR B O 1
ATOM 1380 N N . ALA B 1 34 ? -7.238 9.141 13.305 1 98.5 34 ALA B N 1
ATOM 1381 C CA . ALA B 1 34 ? -6.324 10.219 13.672 1 98.5 34 ALA B CA 1
ATOM 1382 C C . ALA B 1 34 ? -4.883 9.859 13.32 1 98.5 34 ALA B C 1
ATOM 1384 O O . ALA B 1 34 ? -4.398 8.781 13.68 1 98.5 34 ALA B O 1
ATOM 1385 N N . GLY B 1 35 ? -4.199 10.711 12.578 1 98.81 35 GLY B N 1
ATOM 1386 C CA . GLY B 1 35 ? -2.824 10.469 12.172 1 98.81 35 GLY B CA 1
ATOM 1387 C C . GLY B 1 35 ? -2.701 10.039 10.719 1 98.81 35 GLY B C 1
ATOM 1388 O O . GLY B 1 35 ? -1.593 9.898 10.203 1 98.81 35 GLY B O 1
ATOM 1389 N N . HIS B 1 36 ? -3.852 9.867 9.984 1 98.94 36 HIS B N 1
ATOM 1390 C CA . HIS B 1 36 ? -3.904 9.477 8.578 1 98.94 36 HIS B CA 1
ATOM 1391 C C . HIS B 1 36 ? -3.268 10.539 7.691 1 98.94 36 HIS B C 1
ATOM 1393 O O . HIS B 1 36 ? -3.674 11.703 7.719 1 98.94 36 HIS B O 1
ATOM 1399 N N . VAL B 1 37 ? -2.242 10.156 6.902 1 98.94 37 VAL B N 1
ATOM 1400 C CA . VAL B 1 37 ? -1.62 11.086 5.973 1 98.94 37 VAL B CA 1
ATOM 1401 C C . VAL B 1 37 ? -1.498 10.438 4.594 1 98.94 37 VAL B C 1
ATOM 1403 O O . VAL B 1 37 ? -1.655 9.227 4.457 1 98.94 37 VAL B O 1
ATOM 1406 N N . LEU B 1 38 ? -1.257 11.297 3.641 1 98.94 38 LEU B N 1
ATOM 1407 C CA . LEU B 1 38 ? -0.962 10.906 2.266 1 98.94 38 LEU B CA 1
ATOM 1408 C C . LEU B 1 38 ? 0.508 11.148 1.936 1 98.94 38 LEU B C 1
ATOM 1410 O O . LEU B 1 38 ? 1.029 12.242 2.164 1 98.94 38 LEU B O 1
ATOM 1414 N N . VAL B 1 39 ? 1.199 10.125 1.495 1 98.94 39 VAL B N 1
ATOM 1415 C CA . VAL B 1 39 ? 2.529 10.281 0.916 1 98.94 39 VAL B CA 1
ATOM 1416 C C . VAL B 1 39 ? 2.414 10.523 -0.587 1 98.94 39 VAL B C 1
ATOM 1418 O O . VAL B 1 39 ? 1.84 9.711 -1.312 1 98.94 39 VAL B O 1
ATOM 1421 N N . VAL B 1 40 ? 2.988 11.625 -1.084 1 98.88 40 VAL B N 1
ATOM 1422 C CA . VAL B 1 40 ? 2.723 12.125 -2.43 1 98.88 40 VAL B CA 1
ATOM 1423 C C . VAL B 1 40 ? 4.039 12.477 -3.119 1 98.88 40 VAL B C 1
ATOM 1425 O O . VAL B 1 40 ? 4.848 13.234 -2.58 1 98.88 40 VAL B O 1
ATOM 1428 N N . PRO B 1 41 ? 4.301 11.867 -4.293 1 98.88 41 PRO B N 1
ATOM 1429 C CA . PRO B 1 41 ? 5.48 12.32 -5.031 1 98.88 41 PRO B CA 1
ATOM 1430 C C . PRO B 1 41 ? 5.348 13.766 -5.523 1 98.88 41 PRO B C 1
ATOM 1432 O O . PRO B 1 41 ? 4.258 14.188 -5.918 1 98.88 41 PRO B O 1
ATOM 1435 N N . ARG B 1 42 ? 6.445 14.5 -5.449 1 98.12 42 ARG B N 1
ATOM 1436 C CA . ARG B 1 42 ? 6.449 15.852 -6.004 1 98.12 42 ARG B CA 1
ATOM 1437 C C . ARG B 1 42 ? 6.211 15.828 -7.508 1 98.12 42 ARG B C 1
ATOM 1439 O O . ARG B 1 42 ? 5.555 16.719 -8.055 1 98.12 42 ARG B O 1
ATOM 1446 N N . MET B 1 43 ? 6.758 14.812 -8.117 1 97.56 43 MET B N 1
ATOM 1447 C CA . MET B 1 43 ? 6.492 14.633 -9.539 1 97.56 43 MET B CA 1
ATOM 1448 C C . MET B 1 43 ? 5.008 14.375 -9.789 1 97.56 43 MET B C 1
ATOM 1450 O O . MET B 1 43 ? 4.387 13.578 -9.07 1 97.56 43 MET B O 1
ATOM 1454 N N . GLU B 1 44 ? 4.492 15.016 -10.812 1 97.5 44 GLU B N 1
ATOM 1455 C CA . GLU B 1 44 ? 3.096 14.773 -11.164 1 97.5 44 GLU B CA 1
ATOM 1456 C C . GLU B 1 44 ? 2.949 13.508 -12 1 97.5 44 GLU B C 1
ATOM 1458 O O . GLU B 1 44 ? 3.305 13.484 -13.18 1 97.5 44 GLU B O 1
ATOM 1463 N N . VAL B 1 45 ? 2.527 12.555 -11.414 1 98.25 45 VAL B N 1
ATOM 1464 C CA . VAL B 1 45 ? 2.191 11.266 -12.016 1 98.25 45 VAL B CA 1
ATOM 1465 C C . VAL B 1 45 ? 0.862 10.766 -11.453 1 98.25 45 VAL B C 1
ATOM 1467 O O . VAL B 1 45 ? 0.58 10.938 -10.266 1 98.25 45 VAL B O 1
ATOM 1470 N N . ASP B 1 46 ? 0.101 10.242 -12.25 1 98.06 46 ASP B N 1
ATOM 1471 C CA . ASP B 1 46 ? -1.266 9.922 -11.844 1 98.06 46 ASP B CA 1
ATOM 1472 C C . ASP B 1 46 ? -1.348 8.523 -11.234 1 98.06 46 ASP B C 1
ATOM 1474 O O . ASP B 1 46 ? -1.889 8.344 -10.148 1 98.06 46 ASP B O 1
ATOM 1478 N N . SER B 1 47 ? -0.765 7.551 -11.938 1 98.44 47 SER B N 1
ATOM 1479 C CA . SER B 1 47 ? -0.976 6.148 -11.586 1 98.44 47 SER B CA 1
ATOM 1480 C C . SER B 1 47 ? 0.263 5.551 -10.93 1 98.44 47 SER B C 1
ATOM 1482 O O . SER B 1 47 ? 1.391 5.848 -11.328 1 98.44 47 SER B O 1
ATOM 1484 N N . TYR B 1 48 ? 0.019 4.68 -9.945 1 98.81 48 TYR B N 1
ATOM 1485 C CA . TYR B 1 48 ? 1.085 3.932 -9.289 1 98.81 48 TYR B CA 1
ATOM 1486 C C . TYR B 1 48 ? 1.936 3.188 -10.312 1 98.81 48 TYR B C 1
ATOM 1488 O O . TYR B 1 48 ? 3.166 3.199 -10.234 1 98.81 48 TYR B O 1
ATOM 1496 N N . VAL B 1 49 ? 1.342 2.615 -11.336 1 98.81 49 VAL B N 1
ATOM 1497 C CA . VAL B 1 49 ? 2.035 1.705 -12.242 1 98.81 49 VAL B CA 1
ATOM 1498 C C . VAL B 1 49 ? 2.834 2.506 -13.273 1 98.81 49 VAL B C 1
ATOM 1500 O O . VAL B 1 49 ? 3.678 1.953 -13.977 1 98.81 49 VAL B O 1
ATOM 1503 N N . ASP B 1 50 ? 2.635 3.812 -13.328 1 98.56 50 ASP B N 1
ATOM 1504 C CA . ASP B 1 50 ? 3.348 4.664 -14.281 1 98.56 50 ASP B CA 1
ATOM 1505 C C . ASP B 1 50 ? 4.484 5.418 -13.594 1 98.56 50 ASP B C 1
ATOM 1507 O O . ASP B 1 50 ? 5.293 6.07 -14.258 1 98.56 50 ASP B O 1
ATOM 1511 N N . ALA B 1 51 ? 4.531 5.367 -12.289 1 98.81 51 ALA B N 1
ATOM 1512 C CA . ALA B 1 51 ? 5.559 6.086 -11.547 1 98.81 51 ALA B CA 1
ATOM 1513 C C . ALA B 1 51 ? 6.918 5.402 -11.68 1 98.81 51 ALA B C 1
ATOM 1515 O O . ALA B 1 51 ? 6.992 4.172 -11.781 1 98.81 51 ALA B O 1
ATOM 1516 N N . PRO B 1 52 ? 8.062 6.148 -11.688 1 98.81 52 PRO B N 1
ATOM 1517 C CA . PRO B 1 52 ? 9.391 5.523 -11.719 1 98.81 52 PRO B CA 1
ATOM 1518 C C . PRO B 1 52 ? 9.633 4.605 -10.531 1 98.81 52 PRO B C 1
ATOM 1520 O O . PRO B 1 52 ? 9.164 4.879 -9.422 1 98.81 52 PRO B O 1
ATOM 1523 N N . ASP B 1 53 ? 10.43 3.562 -10.766 1 98.81 53 ASP B N 1
ATOM 1524 C CA . ASP B 1 53 ? 10.719 2.576 -9.727 1 98.81 53 ASP B CA 1
ATOM 1525 C C . ASP B 1 53 ? 11.297 3.24 -8.484 1 98.81 53 ASP B C 1
ATOM 1527 O O . ASP B 1 53 ? 10.938 2.887 -7.355 1 98.81 53 ASP B O 1
ATOM 1531 N N . GLU B 1 54 ? 12.172 4.203 -8.719 1 98.75 54 GLU B N 1
ATOM 1532 C CA . GLU B 1 54 ? 12.844 4.859 -7.598 1 98.75 54 GLU B CA 1
ATOM 1533 C C . GLU B 1 54 ? 11.852 5.645 -6.746 1 98.75 54 GLU B C 1
ATOM 1535 O O . GLU B 1 54 ? 12 5.727 -5.527 1 98.75 54 GLU B O 1
ATOM 1540 N N . VAL B 1 55 ? 10.82 6.211 -7.383 1 98.81 55 VAL B N 1
ATOM 1541 C CA . VAL B 1 55 ? 9.82 7.004 -6.68 1 98.81 55 VAL B CA 1
ATOM 1542 C C . VAL B 1 55 ? 8.93 6.09 -5.84 1 98.81 55 VAL B C 1
ATOM 1544 O O . VAL B 1 55 ? 8.719 6.344 -4.648 1 98.81 55 VAL B O 1
ATOM 1547 N N . VAL B 1 56 ? 8.484 4.945 -6.395 1 98.88 56 VAL B N 1
ATOM 1548 C CA . VAL B 1 56 ? 7.594 4.055 -5.66 1 98.88 56 VAL B CA 1
ATOM 1549 C C . VAL B 1 56 ? 8.344 3.41 -4.5 1 98.88 56 VAL B C 1
ATOM 1551 O O . VAL B 1 56 ? 7.793 3.232 -3.41 1 98.88 56 VAL B O 1
ATOM 1554 N N . ALA B 1 57 ? 9.633 3.068 -4.742 1 98.94 57 ALA B N 1
ATOM 1555 C CA . ALA B 1 57 ? 10.461 2.514 -3.678 1 98.94 57 ALA B CA 1
ATOM 1556 C C . ALA B 1 57 ? 10.617 3.504 -2.525 1 98.94 57 ALA B C 1
ATOM 1558 O O . ALA B 1 57 ? 10.469 3.135 -1.358 1 98.94 57 ALA B O 1
ATOM 1559 N N . HIS B 1 58 ? 10.906 4.703 -2.896 1 98.94 58 HIS B N 1
ATOM 1560 C CA . HIS B 1 58 ? 11.109 5.734 -1.885 1 98.94 58 HIS B CA 1
ATOM 1561 C C . HIS B 1 58 ? 9.812 6.02 -1.126 1 98.94 58 HIS B C 1
ATOM 1563 O O . HIS B 1 58 ? 9.828 6.172 0.098 1 98.94 58 HIS B O 1
ATOM 1569 N N . MET B 1 59 ? 8.656 6.109 -1.801 1 98.94 59 MET B N 1
ATOM 1570 C CA . MET B 1 59 ? 7.363 6.301 -1.151 1 98.94 59 MET B CA 1
ATOM 1571 C C . MET B 1 59 ? 7.109 5.211 -0.116 1 98.94 59 MET B C 1
ATOM 1573 O O . MET B 1 59 ? 6.633 5.492 0.985 1 98.94 59 MET B O 1
ATOM 1577 N N . ALA B 1 60 ? 7.453 3.992 -0.479 1 98.94 60 ALA B N 1
ATOM 1578 C CA . ALA B 1 60 ? 7.219 2.855 0.407 1 98.94 60 ALA B CA 1
ATOM 1579 C C . ALA B 1 60 ? 8.039 2.979 1.687 1 98.94 60 ALA B C 1
ATOM 1581 O O . ALA B 1 60 ? 7.539 2.717 2.783 1 98.94 60 ALA B O 1
ATOM 1582 N N . VAL B 1 61 ? 9.266 3.354 1.586 1 98.94 61 VAL B N 1
ATOM 1583 C CA . VAL B 1 61 ? 10.148 3.479 2.734 1 98.94 61 VAL B CA 1
ATOM 1584 C C . VAL B 1 61 ? 9.695 4.637 3.617 1 98.94 61 VAL B C 1
ATOM 1586 O O . VAL B 1 61 ? 9.695 4.527 4.848 1 98.94 61 VAL B O 1
ATOM 1589 N N . VAL B 1 62 ? 9.312 5.77 2.99 1 98.94 62 VAL B N 1
ATOM 1590 C CA . VAL B 1 62 ? 8.812 6.91 3.75 1 98.94 62 VAL B CA 1
ATOM 1591 C C . VAL B 1 62 ? 7.543 6.512 4.5 1 98.94 62 VAL B C 1
ATOM 1593 O O . VAL B 1 62 ? 7.383 6.836 5.68 1 98.94 62 VAL B O 1
ATOM 1596 N N . ALA B 1 63 ? 6.656 5.793 3.852 1 99 63 ALA B N 1
ATOM 1597 C CA . ALA B 1 63 ? 5.43 5.32 4.492 1 99 63 ALA B CA 1
ATOM 1598 C C . ALA B 1 63 ? 5.75 4.43 5.691 1 99 63 ALA B C 1
ATOM 1600 O O . ALA B 1 63 ? 5.078 4.504 6.723 1 99 63 ALA B O 1
ATOM 1601 N N . LYS B 1 64 ? 6.773 3.6 5.551 1 98.94 64 LYS B N 1
ATOM 1602 C CA . LYS B 1 64 ? 7.215 2.748 6.652 1 98.94 64 LYS B CA 1
ATOM 1603 C C . LYS B 1 64 ? 7.625 3.584 7.859 1 98.94 64 LYS B C 1
ATOM 1605 O O . LYS B 1 64 ? 7.207 3.303 8.984 1 98.94 64 LYS B O 1
ATOM 1610 N N . ARG B 1 65 ? 8.383 4.543 7.594 1 98.94 65 ARG B N 1
ATOM 1611 C CA . ARG B 1 65 ? 8.914 5.379 8.664 1 98.94 65 ARG B CA 1
ATOM 1612 C C . ARG B 1 65 ? 7.793 6.164 9.344 1 98.94 65 ARG B C 1
ATOM 1614 O O . ARG B 1 65 ? 7.715 6.203 10.578 1 98.94 65 ARG B O 1
ATOM 1621 N N . ILE B 1 66 ? 6.926 6.738 8.555 1 99 66 ILE B N 1
ATOM 1622 C CA . ILE B 1 66 ? 5.777 7.457 9.094 1 99 66 ILE B CA 1
ATOM 1623 C C . ILE B 1 66 ? 4.871 6.484 9.844 1 99 66 ILE B C 1
ATOM 1625 O O . ILE B 1 66 ? 4.41 6.785 10.953 1 99 66 ILE B O 1
ATOM 1629 N N . GLY B 1 67 ? 4.629 5.324 9.289 1 98.94 67 GLY B N 1
ATOM 1630 C CA . GLY B 1 67 ? 3.793 4.309 9.906 1 98.94 67 GLY B CA 1
ATOM 1631 C C . GLY B 1 67 ? 4.301 3.867 11.266 1 98.94 67 GLY B C 1
ATOM 1632 O O . GLY B 1 67 ? 3.516 3.68 12.203 1 98.94 67 GLY B O 1
ATOM 1633 N N . ALA B 1 68 ? 5.617 3.672 11.367 1 98.94 68 ALA B N 1
ATOM 1634 C CA . ALA B 1 68 ? 6.207 3.283 12.641 1 98.94 68 ALA B CA 1
ATOM 1635 C C . ALA B 1 68 ? 5.922 4.328 13.719 1 98.94 68 ALA B C 1
ATOM 1637 O O . ALA B 1 68 ? 5.578 3.984 14.852 1 98.94 68 ALA B O 1
ATOM 1638 N N . THR B 1 69 ? 6.07 5.555 13.344 1 98.94 69 THR B N 1
ATOM 1639 C CA . THR B 1 69 ? 5.789 6.633 14.281 1 98.94 69 THR B CA 1
ATOM 1640 C C . THR B 1 69 ? 4.305 6.684 14.617 1 98.94 69 THR B C 1
ATOM 1642 O O . THR B 1 69 ? 3.932 6.922 15.773 1 98.94 69 THR B O 1
ATOM 1645 N N . GLN B 1 70 ? 3.432 6.477 13.656 1 98.94 70 GLN B N 1
ATOM 1646 C CA . GLN B 1 70 ? 1.989 6.473 13.875 1 98.94 70 GLN B CA 1
ATOM 1647 C C . GLN B 1 70 ? 1.591 5.426 14.906 1 98.94 70 GLN B C 1
ATOM 1649 O O . GLN B 1 70 ? 0.804 5.707 15.812 1 98.94 70 GLN B O 1
ATOM 1654 N N . VAL B 1 71 ? 2.152 4.246 14.719 1 98.88 71 VAL B N 1
ATOM 1655 C CA . VAL B 1 71 ? 1.836 3.141 15.625 1 98.88 71 VAL B CA 1
ATOM 1656 C C . VAL B 1 71 ? 2.176 3.533 17.062 1 98.88 71 VAL B C 1
ATOM 1658 O O . VAL B 1 71 ? 1.374 3.326 17.969 1 98.88 71 VAL B O 1
ATOM 1661 N N . ARG B 1 72 ? 3.305 4.105 17.203 1 98.75 72 ARG B N 1
ATOM 1662 C CA . ARG B 1 72 ? 3.758 4.488 18.531 1 98.75 72 ARG B CA 1
ATOM 1663 C C . ARG B 1 72 ? 2.934 5.652 19.078 1 98.75 72 ARG B C 1
ATOM 1665 O O . ARG B 1 72 ? 2.389 5.574 20.172 1 98.75 72 ARG B O 1
ATOM 1672 N N . VAL B 1 73 ? 2.773 6.711 18.375 1 98.88 73 VAL B N 1
ATOM 1673 C CA . VAL B 1 73 ? 2.205 7.984 18.797 1 98.88 73 VAL B CA 1
ATOM 1674 C C . VAL B 1 73 ? 0.708 7.82 19.047 1 98.88 73 VAL B C 1
ATOM 1676 O O . VAL B 1 73 ? 0.158 8.422 19.984 1 98.88 73 VAL B O 1
ATOM 1679 N N . PHE B 1 74 ? 0.051 7.035 18.281 1 98.88 74 PHE B N 1
ATOM 1680 C CA . PHE B 1 74 ? -1.399 6.918 18.359 1 98.88 74 PHE B CA 1
ATOM 1681 C C . PHE B 1 74 ? -1.797 5.59 19 1 98.88 74 PHE B C 1
ATOM 1683 O O . PHE B 1 74 ? -2.971 5.215 18.984 1 98.88 74 PHE B O 1
ATOM 1690 N N . ASP B 1 75 ? -0.834 4.879 19.469 1 98.56 75 ASP B N 1
ATOM 1691 C CA . ASP B 1 75 ? -1.046 3.627 20.188 1 98.56 75 ASP B CA 1
ATOM 1692 C C . ASP B 1 75 ? -1.891 2.656 19.375 1 98.56 75 ASP B C 1
ATOM 1694 O O . ASP B 1 75 ? -2.926 2.178 19.844 1 98.56 75 ASP B O 1
ATOM 1698 N N . ALA B 1 76 ? -1.568 2.473 18.172 1 98.81 76 ALA B N 1
ATOM 1699 C CA . ALA B 1 76 ? -2.229 1.526 17.281 1 98.81 76 ALA B CA 1
ATOM 1700 C C . ALA B 1 76 ? -1.399 0.255 17.109 1 98.81 76 ALA B C 1
ATOM 1702 O O . ALA B 1 76 ? -0.167 0.302 17.156 1 98.81 76 ALA B O 1
ATOM 1703 N N . PRO B 1 77 ? -2.035 -0.846 16.906 1 98.69 77 PRO B N 1
ATOM 1704 C CA . PRO B 1 77 ? -1.277 -2.094 16.781 1 98.69 77 PRO B CA 1
ATOM 1705 C C . PRO B 1 77 ? -0.532 -2.191 15.453 1 98.69 77 PRO B C 1
ATOM 1707 O O . PRO B 1 77 ? 0.483 -2.889 15.359 1 98.69 77 PRO B O 1
ATOM 1710 N N . ARG B 1 78 ? -1.095 -1.491 14.367 1 98.81 78 ARG B N 1
ATOM 1711 C CA . ARG B 1 78 ? -0.48 -1.595 13.047 1 98.81 78 ARG B CA 1
ATOM 1712 C C . ARG B 1 78 ? -0.585 -0.275 12.289 1 98.81 78 ARG B C 1
ATOM 1714 O O . ARG B 1 78 ? -1.378 0.596 12.656 1 98.81 78 ARG B O 1
ATOM 1721 N N . ALA B 1 79 ? 0.261 -0.124 11.344 1 98.88 79 ALA B N 1
ATOM 1722 C CA . ALA B 1 79 ? 0.081 0.862 10.281 1 98.88 79 ALA B CA 1
ATOM 1723 C C . ALA B 1 79 ? -0.467 0.21 9.016 1 98.88 79 ALA B C 1
ATOM 1725 O O . ALA B 1 79 ? -0.013 -0.866 8.617 1 98.88 79 ALA B O 1
ATOM 1726 N N . GLY B 1 80 ? -1.505 0.785 8.414 1 98.88 80 GLY B N 1
ATOM 1727 C CA . GLY B 1 80 ? -2.061 0.31 7.16 1 98.88 80 GLY B CA 1
ATOM 1728 C C . GLY B 1 80 ? -1.702 1.191 5.977 1 98.88 80 GLY B C 1
ATOM 1729 O O . GLY B 1 80 ? -1.488 2.395 6.137 1 98.88 80 GLY B O 1
ATOM 1730 N N . LEU B 1 81 ? -1.604 0.628 4.84 1 98.94 81 LEU B N 1
ATOM 1731 C CA . LEU B 1 81 ? -1.314 1.34 3.6 1 98.94 81 LEU B CA 1
ATOM 1732 C C . LEU B 1 81 ? -2.383 1.057 2.549 1 98.94 81 LEU B C 1
ATOM 1734 O O . LEU B 1 81 ? -2.844 -0.079 2.418 1 98.94 81 LEU B O 1
ATOM 1738 N N . VAL B 1 82 ? -2.748 2.092 1.777 1 98.94 82 VAL B N 1
ATOM 1739 C CA . VAL B 1 82 ? -3.668 1.913 0.659 1 98.94 82 VAL B CA 1
ATOM 1740 C C . VAL B 1 82 ? -3.234 2.791 -0.513 1 98.94 82 VAL B C 1
ATOM 1742 O O . VAL B 1 82 ? -2.875 3.955 -0.323 1 98.94 82 VAL B O 1
ATOM 1745 N N . VAL B 1 83 ? -3.178 2.254 -1.678 1 98.94 83 VAL B N 1
ATOM 1746 C CA . VAL B 1 83 ? -3.158 2.979 -2.943 1 98.94 83 VAL B CA 1
ATOM 1747 C C . VAL B 1 83 ? -4.367 2.578 -3.787 1 98.94 83 VAL B C 1
ATOM 1749 O O . VAL B 1 83 ? -4.492 1.42 -4.191 1 98.94 83 VAL B O 1
ATOM 1752 N N . ALA B 1 84 ? -5.223 3.488 -4.051 1 98.56 84 ALA B N 1
ATOM 1753 C CA . ALA B 1 84 ? -6.375 3.244 -4.914 1 98.56 84 ALA B CA 1
ATOM 1754 C C . ALA B 1 84 ? -6.262 4.027 -6.219 1 98.56 84 ALA B C 1
ATOM 1756 O O . ALA B 1 84 ? -6.5 3.484 -7.297 1 98.56 84 ALA B O 1
ATOM 1757 N N . GLY B 1 85 ? -5.867 5.332 -6.051 1 97.69 85 GLY B N 1
ATOM 1758 C CA . GLY B 1 85 ? -5.629 6.152 -7.227 1 97.69 85 GLY B CA 1
ATOM 1759 C C . GLY B 1 85 ? -6.871 6.859 -7.727 1 97.69 85 GLY B C 1
ATOM 1760 O O . GLY B 1 85 ? -6.918 7.316 -8.875 1 97.69 85 GLY B O 1
ATOM 1761 N N . TYR B 1 86 ? -7.879 6.922 -6.922 1 96.88 86 TYR B N 1
ATOM 1762 C CA . TYR B 1 86 ? -9.094 7.648 -7.273 1 96.88 86 TYR B CA 1
ATOM 1763 C C . TYR B 1 86 ? -9.219 8.93 -6.453 1 96.88 86 TYR B C 1
ATOM 1765 O O . TYR B 1 86 ? -8.469 9.133 -5.496 1 96.88 86 TYR B O 1
ATOM 1773 N N . GLY B 1 87 ? -10.156 9.898 -6.898 1 94.62 87 GLY B N 1
ATOM 1774 C CA . GLY B 1 87 ? -10.438 11.133 -6.184 1 94.62 87 GLY B CA 1
ATOM 1775 C C . GLY B 1 87 ? -9.586 12.297 -6.645 1 94.62 87 GLY B C 1
ATOM 1776 O O . GLY B 1 87 ? -10.102 13.383 -6.914 1 94.62 87 GLY B O 1
ATOM 1777 N N . VAL B 1 88 ? -8.281 12.102 -6.645 1 96.56 88 VAL B N 1
ATOM 1778 C CA . VAL B 1 88 ? -7.324 13.109 -7.086 1 96.56 88 VAL B CA 1
ATOM 1779 C C . VAL B 1 88 ? -6.402 12.516 -8.148 1 96.56 88 VAL B C 1
ATOM 1781 O O . VAL B 1 88 ? -5.867 11.422 -7.973 1 96.56 88 VAL B O 1
ATOM 1784 N N . ASP B 1 89 ? -6.227 13.227 -9.266 1 96.94 89 ASP B N 1
ATOM 1785 C CA . ASP B 1 89 ? -5.391 12.727 -10.352 1 96.94 89 ASP B CA 1
ATOM 1786 C C . ASP B 1 89 ? -3.914 12.984 -10.07 1 96.94 89 ASP B C 1
ATOM 1788 O O . ASP B 1 89 ? -3.221 13.609 -10.883 1 96.94 89 ASP B O 1
ATOM 1792 N N . HIS B 1 90 ? -3.426 12.5 -9.062 1 98.75 90 HIS B N 1
ATOM 1793 C CA . HIS B 1 90 ? -2.061 12.547 -8.547 1 98.75 90 HIS B CA 1
ATOM 1794 C C . HIS B 1 90 ? -1.794 11.398 -7.586 1 98.75 90 HIS B C 1
ATOM 1796 O O . HIS B 1 90 ? -2.488 11.258 -6.578 1 98.75 90 HIS B O 1
ATOM 1802 N N . LEU B 1 91 ? -0.806 10.602 -7.938 1 98.81 91 LEU B N 1
ATOM 1803 C CA . LEU B 1 91 ? -0.496 9.43 -7.137 1 98.81 91 LEU B CA 1
ATOM 1804 C C . LEU B 1 91 ? -0.354 9.797 -5.664 1 98.81 91 LEU B C 1
ATOM 1806 O O . LEU B 1 91 ? 0.28 10.797 -5.328 1 98.81 91 LEU B O 1
ATOM 1810 N N . HIS B 1 92 ? -1.004 9.008 -4.793 1 98.88 92 HIS B N 1
ATOM 1811 C CA . HIS B 1 92 ? -0.861 9.148 -3.348 1 98.88 92 HIS B CA 1
ATOM 1812 C C . HIS B 1 92 ? -1.033 7.812 -2.641 1 98.88 92 HIS B C 1
ATOM 1814 O O . HIS B 1 92 ? -1.855 6.988 -3.051 1 98.88 92 HIS B O 1
ATOM 1820 N N . LEU B 1 93 ? -0.203 7.66 -1.657 1 98.94 93 LEU B N 1
ATOM 1821 C CA . LEU B 1 93 ? -0.224 6.496 -0.78 1 98.94 93 LEU B CA 1
ATOM 1822 C C . LEU B 1 93 ? -0.757 6.863 0.601 1 98.94 93 LEU B C 1
ATOM 1824 O O . LEU B 1 93 ? -0.177 7.703 1.291 1 98.94 93 LEU B O 1
ATOM 1828 N N . HIS B 1 94 ? -1.93 6.281 0.971 1 98.94 94 HIS B N 1
ATOM 1829 C CA . HIS B 1 94 ? -2.449 6.457 2.322 1 98.94 94 HIS B CA 1
ATOM 1830 C C . HIS B 1 94 ? -1.624 5.672 3.336 1 98.94 94 HIS B C 1
ATOM 1832 O O . HIS B 1 94 ? -1.337 4.488 3.127 1 98.94 94 HIS B O 1
ATOM 1838 N N . VAL B 1 95 ? -1.211 6.227 4.363 1 98.94 95 VAL B N 1
ATOM 1839 C CA . VAL B 1 95 ? -0.638 5.547 5.52 1 98.94 95 VAL B CA 1
ATOM 1840 C C . VAL B 1 95 ? -1.33 6.023 6.797 1 98.94 95 VAL B C 1
ATOM 1842 O O . VAL B 1 95 ? -1.479 7.227 7.016 1 98.94 95 VAL B O 1
ATOM 1845 N N . LEU B 1 96 ? -1.839 5.102 7.566 1 98.94 96 LEU B N 1
ATOM 1846 C CA . LEU B 1 96 ? -2.637 5.469 8.734 1 98.94 96 LEU B CA 1
ATOM 1847 C C . LEU B 1 96 ? -2.529 4.406 9.82 1 98.94 96 LEU B C 1
ATOM 1849 O O . LEU B 1 96 ? -2.375 3.221 9.523 1 98.94 96 LEU B O 1
ATOM 1853 N N . PRO B 1 97 ? -2.52 4.809 11.133 1 98.94 97 PRO B N 1
ATOM 1854 C CA . PRO B 1 97 ? -2.633 3.818 12.203 1 98.94 97 PRO B CA 1
ATOM 1855 C C . PRO B 1 97 ? -3.98 3.1 12.203 1 98.94 97 PRO B C 1
ATOM 1857 O O . PRO B 1 97 ? -5.027 3.744 12.109 1 98.94 97 PRO B O 1
ATOM 1860 N N . ILE B 1 98 ? -3.918 1.806 12.289 1 98.94 98 ILE B N 1
ATOM 1861 C CA . ILE B 1 98 ? -5.172 1.066 12.188 1 98.94 98 ILE B CA 1
ATOM 1862 C C . ILE B 1 98 ? -5.289 0.094 13.359 1 98.94 98 ILE B C 1
ATOM 1864 O O . ILE B 1 98 ? -4.281 -0.329 13.93 1 98.94 98 ILE B O 1
ATOM 1868 N N . ARG B 1 99 ? -6.543 -0.237 13.68 1 98.69 99 ARG B N 1
ATOM 1869 C CA . ARG B 1 99 ? -6.844 -1.189 14.75 1 98.69 99 ARG B CA 1
ATOM 1870 C C . ARG B 1 99 ? -7.578 -2.408 14.195 1 98.69 99 ARG B C 1
ATOM 1872 O O . ARG B 1 99 ? -7.742 -3.408 14.898 1 98.69 99 ARG B O 1
ATOM 1879 N N . SER B 1 100 ? -8.039 -2.316 12.992 1 98.38 100 SER B N 1
ATOM 1880 C CA . SER B 1 100 ? -8.664 -3.4 12.242 1 98.38 100 SER B CA 1
ATOM 1881 C C . SER B 1 100 ? -8.57 -3.156 10.742 1 98.38 100 SER B C 1
ATOM 1883 O O . SER B 1 100 ? -8.258 -2.049 10.305 1 98.38 100 SER B O 1
ATOM 1885 N N . GLU B 1 101 ? -8.875 -4.152 9.945 1 98.38 101 GLU B N 1
ATOM 1886 C CA . GLU B 1 101 ? -8.891 -4.027 8.492 1 98.38 101 GLU B CA 1
ATOM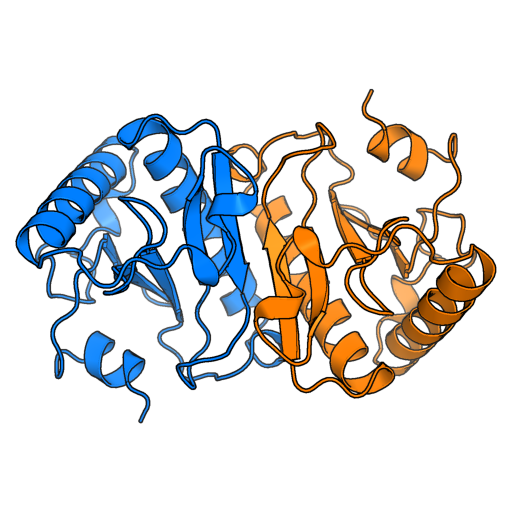 1887 C C . GLU B 1 101 ? -9.961 -3.043 8.031 1 98.38 101 GLU B C 1
ATOM 1889 O O . GLU B 1 101 ? -9.812 -2.381 7.004 1 98.38 101 GLU B O 1
ATOM 1894 N N . ALA B 1 102 ? -11.008 -2.908 8.844 1 97.81 102 ALA B N 1
ATOM 1895 C CA . ALA B 1 102 ? -12.133 -2.033 8.508 1 97.81 102 ALA B CA 1
ATOM 1896 C C . ALA B 1 102 ? -11.68 -0.578 8.414 1 97.81 102 ALA B C 1
ATOM 1898 O O . ALA B 1 102 ? -12.258 0.21 7.664 1 97.81 102 ALA B O 1
ATOM 1899 N N . ASP B 1 103 ? -10.641 -0.228 9.117 1 98.62 103 ASP B N 1
ATOM 1900 C CA . ASP B 1 103 ? -10.125 1.14 9.125 1 98.62 103 ASP B CA 1
ATOM 1901 C C . ASP B 1 103 ? -9.602 1.534 7.746 1 98.62 103 ASP B C 1
ATOM 1903 O O . ASP B 1 103 ? -9.477 2.721 7.441 1 98.62 103 ASP B O 1
ATOM 1907 N N . LEU B 1 104 ? -9.312 0.548 6.871 1 98.75 104 LEU B N 1
ATOM 1908 C CA . LEU B 1 104 ? -8.719 0.836 5.57 1 98.75 104 LEU B CA 1
ATOM 1909 C C . LEU B 1 104 ? -9.797 1.023 4.508 1 98.75 104 LEU B C 1
ATOM 1911 O O . LEU B 1 104 ? -9.5 1.431 3.383 1 98.75 104 LEU B O 1
ATOM 1915 N N . SER B 1 105 ? -11.062 0.75 4.934 1 98.44 105 SER B N 1
ATOM 1916 C CA . SER B 1 105 ? -12.164 0.96 3.996 1 98.44 105 SER B CA 1
ATOM 1917 C C . SER B 1 105 ? -12.414 2.445 3.76 1 98.44 105 SER B C 1
ATOM 1919 O O . SER B 1 105 ? -12.391 3.242 4.699 1 98.44 105 SER B O 1
ATOM 1921 N N . PHE B 1 106 ? -12.703 2.805 2.535 1 98.06 106 PHE B N 1
ATOM 1922 C CA . PHE B 1 106 ? -12.945 4.211 2.232 1 98.06 106 PHE B CA 1
ATOM 1923 C C . PHE B 1 106 ? -14.266 4.676 2.834 1 98.06 106 PHE B C 1
ATOM 1925 O O . PHE B 1 106 ? -14.5 5.879 2.971 1 98.06 106 PHE B O 1
ATOM 1932 N N . SER B 1 107 ? -15.094 3.738 3.215 1 96.62 107 SER B N 1
ATOM 1933 C CA . SER B 1 107 ? -16.312 4.082 3.934 1 96.62 107 SER B CA 1
ATOM 1934 C C . SER B 1 107 ? -16.016 4.562 5.348 1 96.6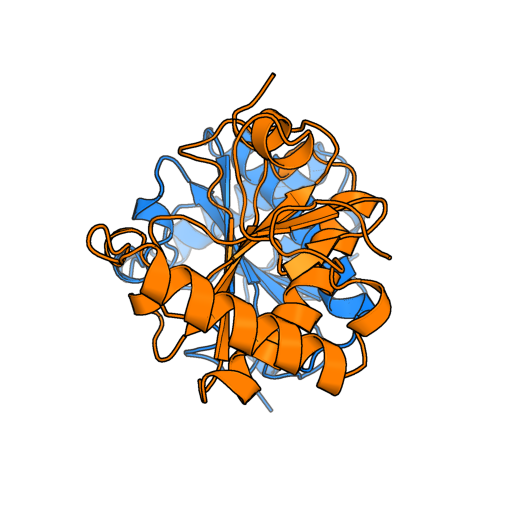2 107 SER B C 1
ATOM 1936 O O . SER B 1 107 ? -16.875 5.113 6.027 1 96.62 107 SER B O 1
ATOM 1938 N N . SER B 1 108 ? -14.805 4.438 5.785 1 97.81 108 SER B N 1
ATOM 1939 C CA . SER B 1 108 ? -14.398 4.863 7.121 1 97.81 108 SER B CA 1
ATOM 1940 C C . SER B 1 108 ? -13.945 6.32 7.121 1 97.81 108 SER B C 1
ATOM 1942 O O . SER B 1 108 ? -13.633 6.879 8.172 1 97.81 108 SER B O 1
ATOM 1944 N N . ALA B 1 109 ? -13.883 6.922 5.996 1 97.88 109 ALA B N 1
ATOM 1945 C CA . ALA B 1 109 ? -13.484 8.328 5.914 1 97.88 109 ALA B CA 1
ATOM 1946 C C . ALA B 1 109 ? -14.422 9.211 6.723 1 97.88 109 ALA B C 1
ATOM 1948 O O . ALA B 1 109 ? -15.648 9.086 6.621 1 97.88 109 ALA B O 1
ATOM 1949 N N . ARG B 1 110 ? -13.836 10.102 7.512 1 97.81 110 ARG B N 1
ATOM 1950 C CA . ARG B 1 110 ? -14.602 11.008 8.359 1 97.81 110 ARG B CA 1
ATOM 1951 C C . ARG B 1 110 ? -14.672 12.398 7.746 1 97.81 110 ARG B C 1
ATOM 1953 O O . ARG B 1 110 ? -13.641 13.039 7.52 1 97.81 110 ARG B O 1
ATOM 1960 N N . ALA B 1 111 ? -15.906 12.938 7.633 1 94.75 111 ALA B N 1
ATOM 1961 C CA . ALA B 1 111 ? -16.109 14.242 7.016 1 94.75 111 ALA B CA 1
ATOM 1962 C C . ALA B 1 111 ? -16.312 15.328 8.078 1 94.75 111 ALA B C 1
ATOM 1964 O O . ALA B 1 111 ? -16.344 16.516 7.758 1 94.75 111 ALA B O 1
ATOM 1965 N N . ASP B 1 112 ? -16.375 14.93 9.281 1 96.62 112 ASP B N 1
ATOM 1966 C CA . ASP B 1 112 ? -16.75 15.867 10.328 1 96.62 112 ASP B CA 1
ATOM 1967 C C . ASP B 1 112 ? -15.539 16.234 11.188 1 96.62 112 ASP B C 1
ATOM 1969 O O . ASP B 1 112 ? -15.688 16.828 12.258 1 96.62 112 ASP B O 1
ATOM 1973 N N . VAL B 1 113 ? -14.398 15.953 10.773 1 97.25 113 VAL B N 1
ATOM 1974 C CA . VAL B 1 113 ? -13.188 16.266 11.531 1 97.25 113 VAL B CA 1
ATOM 1975 C C . VAL B 1 113 ? -12.844 17.75 11.359 1 97.25 113 VAL B C 1
ATOM 1977 O O . VAL B 1 113 ? -12.75 18.25 10.234 1 97.25 113 VAL B O 1
ATOM 1980 N N . THR B 1 114 ? -12.641 18.516 12.492 1 97.5 114 THR B N 1
ATOM 1981 C CA . THR B 1 114 ? -12.367 19.953 12.438 1 97.5 114 THR B CA 1
ATOM 1982 C C . THR B 1 114 ? -10.906 20.219 12.078 1 97.5 114 THR B C 1
ATOM 1984 O O . THR B 1 114 ? -10.055 19.328 12.234 1 97.5 114 THR B O 1
ATOM 1987 N N . GLY B 1 115 ? -10.656 21.406 11.648 1 97.44 115 GLY B N 1
ATOM 1988 C CA . GLY B 1 115 ? -9.281 21.812 11.406 1 97.44 115 GLY B CA 1
ATOM 1989 C C . GLY B 1 115 ? -8.398 21.703 12.641 1 97.44 115 GLY B C 1
ATOM 1990 O O . GLY B 1 115 ? -7.242 21.297 12.547 1 97.44 115 GLY B O 1
ATOM 1991 N N . GLU B 1 116 ? -8.984 22.047 13.719 1 97.88 116 GLU B N 1
ATOM 1992 C CA . GLU B 1 116 ? -8.242 21.969 14.977 1 97.88 116 GLU B CA 1
ATOM 1993 C C . GLU B 1 116 ? -7.844 20.547 15.305 1 97.88 116 GLU B C 1
ATOM 1995 O O . GLU B 1 116 ? -6.734 20.297 15.773 1 97.88 116 GLU B O 1
ATOM 2000 N N . GLU B 1 117 ? -8.773 19.625 15.109 1 98 117 GLU B N 1
ATOM 2001 C CA . GLU B 1 117 ? -8.477 18.203 15.344 1 98 117 GLU B CA 1
ATOM 2002 C C . GLU B 1 117 ? -7.375 17.703 14.414 1 98 117 GLU B C 1
ATOM 2004 O O . GLU B 1 117 ? -6.488 16.969 14.844 1 98 117 GLU B O 1
ATOM 2009 N 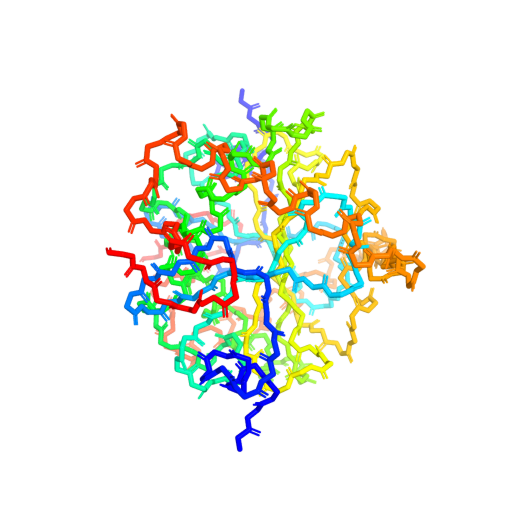N . LEU B 1 118 ? -7.477 18.109 13.188 1 98.5 118 LEU B N 1
ATOM 2010 C CA . LEU B 1 118 ? -6.438 17.75 12.234 1 98.5 118 LEU B CA 1
ATOM 2011 C C . LEU B 1 118 ? -5.09 18.344 12.641 1 98.5 118 LEU B C 1
ATOM 2013 O O . LEU B 1 118 ? -4.07 17.641 12.594 1 98.5 118 LEU B O 1
ATOM 2017 N N . ASP B 1 119 ? -5.094 19.578 13.062 1 98.5 119 ASP B N 1
ATOM 2018 C CA . ASP B 1 119 ? -3.863 20.234 13.5 1 98.5 119 ASP B CA 1
ATOM 2019 C C . ASP B 1 119 ? -3.232 19.5 14.672 1 98.5 119 ASP B C 1
ATOM 2021 O O . ASP B 1 119 ? -2.023 19.25 14.688 1 98.5 119 ASP B O 1
ATOM 2025 N N . GLU B 1 120 ? -4.023 19.156 15.609 1 98.62 120 GLU B N 1
ATOM 2026 C CA . GLU B 1 120 ? -3.531 18.484 16.797 1 98.62 120 GLU B CA 1
ATOM 2027 C C . GLU B 1 120 ? -2.91 17.125 16.453 1 98.62 120 GLU B C 1
ATOM 2029 O O . GLU B 1 120 ? -1.841 16.781 16.953 1 98.62 120 GLU B O 1
ATOM 2034 N N . ALA B 1 121 ? -3.592 16.375 15.633 1 98.81 121 ALA B N 1
ATOM 2035 C CA . ALA B 1 121 ? -3.08 15.062 15.234 1 98.81 121 ALA B CA 1
ATOM 2036 C C . ALA B 1 121 ? -1.754 15.203 14.492 1 98.81 121 ALA B C 1
ATOM 2038 O O . ALA B 1 121 ? -0.821 14.43 14.727 1 98.81 121 ALA B O 1
ATOM 2039 N N . MET B 1 122 ? -1.669 16.203 13.594 1 98.88 122 MET B N 1
ATOM 2040 C CA . MET B 1 122 ? -0.452 16.391 12.812 1 98.88 122 MET B CA 1
ATOM 2041 C C . MET B 1 122 ? 0.693 16.875 13.688 1 98.88 122 MET B C 1
ATOM 2043 O O . MET B 1 122 ? 1.849 16.516 13.477 1 98.88 122 MET B O 1
ATOM 2047 N N . GLU B 1 123 ? 0.368 17.703 14.672 1 98.81 123 GLU B N 1
ATOM 2048 C CA . GLU B 1 123 ? 1.408 18.156 15.594 1 98.81 123 GLU B CA 1
ATOM 2049 C C . GLU B 1 123 ? 1.974 17 16.406 1 98.81 123 GLU B C 1
ATOM 2051 O O . GLU B 1 123 ? 3.184 16.922 16.625 1 98.81 123 GLU B O 1
ATOM 2056 N N . ARG B 1 124 ? 1.086 16.125 16.828 1 98.88 124 ARG B N 1
ATOM 2057 C CA . ARG B 1 124 ? 1.535 14.922 17.547 1 98.88 124 ARG B CA 1
ATOM 2058 C C . ARG B 1 124 ? 2.432 14.062 16.656 1 98.88 124 ARG B C 1
ATOM 2060 O O . ARG B 1 124 ? 3.48 13.594 17.094 1 98.88 124 ARG B O 1
ATOM 2067 N N . LEU B 1 125 ? 2.01 13.875 15.453 1 98.94 125 LEU B N 1
ATOM 2068 C CA . LEU B 1 125 ? 2.777 13.055 14.523 1 98.94 125 LEU B CA 1
ATOM 2069 C C . LEU B 1 125 ? 4.121 13.703 14.211 1 98.94 125 LEU B C 1
ATOM 2071 O O . LEU B 1 125 ? 5.148 13.023 14.172 1 98.94 125 LEU B O 1
ATOM 2075 N N . ARG B 1 126 ? 4.145 15.031 13.961 1 98.88 126 ARG B N 1
ATOM 2076 C CA . ARG B 1 126 ? 5.379 15.766 13.703 1 98.88 126 ARG B CA 1
ATOM 2077 C C . ARG B 1 126 ? 6.348 15.633 14.875 1 98.88 126 ARG B C 1
ATOM 2079 O O . ARG B 1 126 ? 7.539 15.375 14.68 1 98.88 126 ARG B O 1
ATOM 2086 N N . ALA B 1 127 ? 5.84 15.797 16.062 1 98.88 127 ALA B N 1
ATOM 2087 C CA . ALA B 1 127 ? 6.672 15.641 17.25 1 98.88 127 ALA B CA 1
ATOM 2088 C C . ALA B 1 127 ? 7.234 14.227 17.344 1 98.88 127 ALA B C 1
ATOM 2090 O O . ALA B 1 127 ? 8.398 14.031 17.688 1 98.88 127 ALA B O 1
ATOM 2091 N N . GLY B 1 128 ? 6.387 13.258 17.078 1 98.94 128 GLY B N 1
ATOM 2092 C CA . GLY B 1 128 ? 6.832 11.875 17.094 1 98.94 128 GLY B CA 1
ATOM 2093 C C . GLY B 1 128 ? 7.918 11.586 16.078 1 98.94 128 GLY B C 1
ATOM 2094 O O . GLY B 1 128 ? 8.875 10.867 16.375 1 98.94 128 GLY B O 1
ATOM 2095 N N . LEU B 1 129 ? 7.734 12.109 14.875 1 98.88 129 LEU B N 1
ATOM 2096 C CA . LEU B 1 129 ? 8.734 11.914 13.82 1 98.88 129 LEU B CA 1
ATOM 2097 C C . LEU B 1 129 ? 10.078 12.5 14.234 1 98.88 129 LEU B C 1
ATOM 2099 O O . LEU B 1 129 ? 11.125 11.898 13.992 1 98.88 129 LEU B O 1
ATOM 2103 N N . ARG B 1 130 ? 10.086 13.672 14.828 1 98.69 130 ARG B N 1
ATOM 2104 C CA . ARG B 1 130 ? 11.32 14.266 15.328 1 98.69 130 ARG B CA 1
ATOM 2105 C C . ARG B 1 130 ? 11.961 13.391 16.391 1 98.69 130 ARG B C 1
ATOM 2107 O O . ARG B 1 130 ? 13.172 13.164 16.391 1 98.69 130 ARG B O 1
ATOM 2114 N N . GLN B 1 131 ? 11.141 12.891 17.297 1 98.81 131 GLN B N 1
ATOM 2115 C CA . GLN B 1 131 ? 11.625 12.039 18.375 1 98.81 131 GLN B CA 1
ATOM 2116 C C . GLN B 1 131 ? 12.227 10.75 17.828 1 98.81 131 GLN B C 1
ATOM 2118 O O . GLN B 1 131 ? 13.195 10.227 18.391 1 98.81 131 GLN B O 1
ATOM 2123 N N . ASP B 1 132 ? 11.695 10.312 16.766 1 98.75 132 ASP B N 1
ATOM 2124 C CA . ASP B 1 132 ? 12.102 9.016 16.203 1 98.75 132 ASP B CA 1
ATOM 2125 C C . ASP B 1 132 ? 13.289 9.172 15.266 1 98.75 132 ASP B C 1
ATOM 2127 O O . ASP B 1 132 ? 13.695 8.211 14.609 1 98.75 132 ASP B O 1
ATOM 2131 N N . GLY B 1 133 ? 13.789 10.383 15.094 1 98.44 133 GLY B N 1
ATOM 2132 C CA . GLY B 1 133 ? 15.039 10.578 14.383 1 98.44 133 GLY B CA 1
ATOM 2133 C C . GLY B 1 133 ? 14.844 11.07 12.961 1 98.44 133 GLY B C 1
ATOM 2134 O O . GLY B 1 133 ? 15.781 11.062 12.164 1 98.44 133 GLY B O 1
ATOM 2135 N N . TRP B 1 134 ? 13.617 11.531 12.719 1 98.56 134 TRP B N 1
ATOM 2136 C CA . TRP B 1 134 ? 13.352 11.953 11.352 1 98.56 134 TRP B CA 1
ATOM 2137 C C . TRP B 1 134 ? 13.18 13.469 11.273 1 98.56 134 TRP B C 1
ATOM 2139 O O . TRP B 1 134 ? 12.578 13.984 10.328 1 98.56 134 TRP B O 1
ATOM 2149 N N . GLY B 1 135 ? 13.656 14.172 12.18 1 98.31 135 GLY B N 1
ATOM 2150 C CA . GLY B 1 135 ? 13.461 15.609 12.305 1 98.31 135 GLY B CA 1
ATOM 2151 C C . GLY B 1 135 ? 13.883 16.375 11.062 1 98.31 135 GLY B C 1
ATOM 2152 O O . GLY B 1 135 ? 13.297 17.406 10.734 1 98.31 135 GLY B O 1
ATOM 2153 N N . GLN B 1 136 ? 14.938 15.922 10.336 1 97.94 136 GLN B N 1
ATOM 2154 C CA . GLN B 1 136 ? 15.453 16.625 9.172 1 97.94 136 GLN B CA 1
ATOM 2155 C C . GLN B 1 136 ? 14.43 16.656 8.039 1 97.94 136 GLN B C 1
ATOM 2157 O O . GLN B 1 136 ? 14.516 17.469 7.129 1 97.94 136 GLN B O 1
ATOM 2162 N N . TYR B 1 137 ? 13.422 15.766 8.094 1 98.56 137 TYR B N 1
ATOM 2163 C CA . TYR B 1 137 ? 12.422 15.688 7.027 1 98.56 137 TYR B CA 1
ATOM 2164 C C . TYR B 1 137 ? 11.102 16.297 7.477 1 98.56 137 TYR B C 1
ATOM 2166 O O . TYR B 1 137 ? 10.133 16.328 6.711 1 98.56 137 TYR B O 1
ATOM 2174 N N . VAL B 1 138 ? 11.016 16.75 8.719 1 98.69 138 VAL B N 1
ATOM 2175 C CA . VAL B 1 138 ? 9.812 17.406 9.219 1 98.69 138 VAL B CA 1
ATOM 2176 C C . VAL B 1 138 ? 9.891 18.906 8.922 1 98.69 138 VAL B C 1
ATOM 2178 O O . VAL B 1 138 ? 10.734 19.609 9.469 1 98.69 138 VAL B O 1
ATOM 2181 N N . PRO B 1 139 ? 8.969 19.359 8.078 1 97.88 139 PRO B N 1
ATOM 2182 C CA . PRO B 1 139 ? 9.023 20.781 7.766 1 97.88 139 PRO B CA 1
ATOM 2183 C C . PRO B 1 139 ? 8.945 21.672 9.016 1 97.88 139 PRO B C 1
ATOM 2185 O O . PRO B 1 139 ? 8.242 21.328 9.969 1 97.88 139 PRO B O 1
ATOM 2188 N N . THR B 1 140 ? 9.641 22.781 8.992 1 95.44 140 THR B N 1
ATOM 2189 C CA . THR B 1 140 ? 9.648 23.688 10.133 1 95.44 140 THR B CA 1
ATOM 2190 C C . THR B 1 140 ? 8.234 24.203 10.414 1 95.44 140 THR B C 1
ATOM 2192 O O . THR B 1 140 ? 7.773 24.172 11.555 1 95.44 140 THR B O 1
ATOM 2195 N N . ALA B 1 141 ? 7.574 24.688 9.328 1 95.06 141 ALA B N 1
ATOM 2196 C CA . ALA B 1 141 ? 6.176 25.094 9.43 1 95.06 141 ALA B CA 1
ATOM 2197 C C . ALA B 1 141 ? 5.246 24.016 8.891 1 95.06 141 ALA B C 1
ATOM 2199 O O . ALA B 1 141 ? 5.535 23.391 7.867 1 95.06 141 ALA B O 1
ATOM 2200 N N . MET B 1 142 ? 4.168 23.812 9.516 1 94.5 142 MET B N 1
ATOM 2201 C CA . MET B 1 142 ? 3.24 22.75 9.109 1 94.5 142 MET B CA 1
ATOM 2202 C C . MET B 1 142 ? 2.658 23.031 7.73 1 94.5 142 MET B C 1
ATOM 2204 O O . MET B 1 142 ? 2.342 22.109 6.984 1 94.5 142 MET B O 1
ATOM 2208 N N . GLY B 1 143 ? 2.59 24.266 7.34 1 94.81 143 GLY B N 1
ATOM 2209 C CA . GLY B 1 143 ? 1.978 24.641 6.074 1 94.81 143 GLY B CA 1
ATOM 2210 C C . GLY B 1 143 ? 2.953 24.641 4.914 1 94.81 143 GLY B C 1
ATOM 2211 O O . GLY B 1 143 ? 2.602 25.031 3.797 1 94.81 143 GLY B O 1
ATOM 2212 N N . SER B 1 144 ? 4.195 24.141 5.195 1 91.06 144 SER B N 1
ATOM 2213 C CA . SER B 1 144 ? 5.234 24.188 4.172 1 91.06 144 SER B CA 1
ATOM 2214 C C . SER B 1 144 ? 5.586 22.797 3.674 1 91.06 144 SER B C 1
ATOM 2216 O O . SER B 1 144 ? 5.641 21.844 4.461 1 91.06 144 SER B O 1
ATOM 2218 N N . ALA B 1 145 ? 5.91 22.672 2.389 1 92.12 145 ALA B N 1
ATOM 2219 C CA . ALA B 1 145 ? 6.336 21.422 1.775 1 92.12 145 ALA B CA 1
ATOM 2220 C C . ALA B 1 145 ? 7.859 21.328 1.717 1 92.12 145 ALA B C 1
ATOM 2222 O O . ALA B 1 145 ? 8.414 20.484 1.01 1 92.12 145 ALA B O 1
ATOM 2223 N N . ARG B 1 146 ? 8.523 22.188 2.385 1 90 146 ARG B N 1
ATOM 2224 C CA . ARG B 1 146 ? 9.984 22.188 2.363 1 90 146 ARG B CA 1
ATOM 2225 C C . ARG B 1 146 ? 10.555 21.781 3.719 1 90 146 ARG B C 1
ATOM 2227 O O . ARG B 1 146 ? 10.062 22.234 4.762 1 90 146 ARG B O 1
ATOM 2234 N N . ALA B 1 147 ? 11.555 20.828 3.535 1 78.81 147 ALA B N 1
ATOM 2235 C CA . ALA B 1 147 ? 12.227 20.422 4.766 1 78.81 147 ALA B CA 1
ATOM 2236 C C . ALA B 1 147 ? 13.219 21.484 5.223 1 78.81 147 ALA B C 1
ATOM 2238 O O . ALA B 1 147 ? 13.664 22.312 4.426 1 78.81 147 ALA B O 1
ATOM 2239 N N . CYS B 1 148 ? 13.469 21.672 6.469 1 67.94 148 CYS B N 1
ATOM 2240 C CA . CYS B 1 148 ? 14.438 22.656 6.945 1 67.94 148 CYS B CA 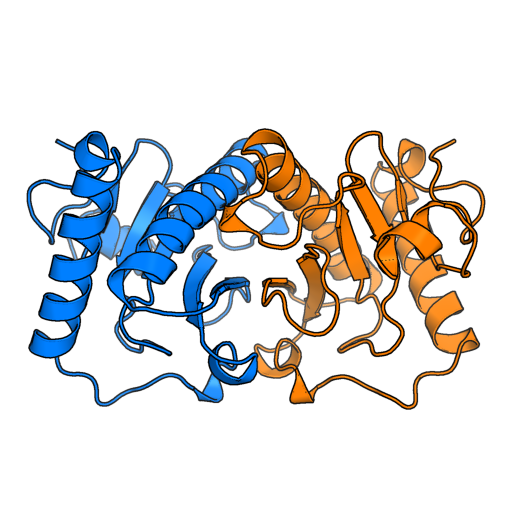1
ATOM 2241 C C . CYS B 1 148 ? 15.852 22.25 6.555 1 67.94 148 CYS B C 1
ATOM 2243 O O . CYS B 1 148 ? 16.141 21.062 6.367 1 67.94 148 CYS B O 1
#

Nearest PDB structures (foldseek):
  3p0t-assembly1_B  TM=9.538E-01  e=3.609E-14  Mycobacterium avium subsp. paratuberculosis K-10
  7mqw-assembly1_B  TM=9.178E-01  e=2.856E-14  Mycolicibacterium smegmatis
  3lb5-assembly1_A  TM=8.740E-01  e=1.944E-09  Bartonella henselae
  3lb5-assembly2_C  TM=8.457E-01  e=9.079E-10  Bartonella henselae
  3lb5-assembly1_B  TM=8.743E-01  e=3.492E-09  Bartonella henselae

Radius of gyration: 18.61 Å; Cα contacts (8 Å, |Δi|>4): 666; chains: 2; bounding box: 32×55×42 Å

InterPro domains:
  IPR001310 Histidine triad (HIT) protein [PR00332] (3-19)
  IPR001310 Histidine triad (HIT) protein [PR00332] (24-42)
  IPR001310 Histidine triad (HIT) protein [PR00332] (86-96)
  IPR001310 Histidine triad (HIT) protein [PTHR46648] (3-130)
  IPR011146 HIT-like domain [PF01230] (10-99)
  IPR011146 HIT-like domain [PS51084] (3-106)
  IPR036265 HIT-like superfamily [G3DSA:3.30.428.10] (1-132)
  IPR036265 HIT-like superfamily [SSF54197] (3-128)

pLDDT: mean 97.63, std 3.31, range [67.62, 99.0]

Sequence (296 aa):
MSLFTQIIDGEIPGRFVWADDAVVAFATIEPHTAGHVLVVPRMEVDSYVDAPDEVVAHMAVVAKRIGATQVRVFDAPRAGLVVAGYGVDHLHLHVLPIRSEADLSFSSARADVTGEELDEAMERLRAGLRQDGWGQYVPTAMGSARACMSLFTQIIDGEIPGRFVWADDAVVAFATIEPHTAGHVLVVPRMEVDSYVDAPDEVVAHMAVVAKRIGATQVRVFDAPRAGLVVAGYGVDHLHLHVLPIRSEADLSFSSARADVTGEELDEAMERLRAGLRQDGWGQYVPTAMGSARAC

Organism: NCBI:txid131109

Secondary structure (DSSP, 8-state):
--HHHHHHTTSS---EEEE-SSEEEEE-SS-SSTT-EEEEESS----GGGS-HHHHHHHHHHHHHHHHHHHHHTT-SEEEEEE---SSSS--EEEEEESSGGGGSGGG--S---HHHHHHHHHHHHHHHIIIIIGGGS-SSTT--S--/--HHHHHHTTSS---EEEE-SSEEEEE-SS-SSTT-EEEEESS----GGGS-HHHHHHHHHHHHHHHHHHHHHTT-SEEEEEE---SSSS--EEEEEESSGGGGSGGG--S---HHHHHHHHHHHHHHHIIIIIGGGS-SSTT--S--